Protein AF-D8V096-F1 (afdb_monomer)

Nearest PDB structures (foldseek):
  7lhh-assembly1_C  TM=6.486E-01  e=1.947E-17  Escherichia coli
  7lhg-assembly1_C  TM=6.698E-01  e=2.141E-16  Escherichia coli
  3rfz-assembly3_B  TM=6.570E-01  e=5.600E-13  Escherichia coli
  3rfz-assembly3_E-2  TM=6.519E-01  e=1.103E-12  Escherichia coli
  9bog-assembly1_D  TM=6.289E-01  e=5.900E-13  Escherichia coli

Sequence (208 aa):
NAKVVISQKGRVLHQTNVAAGPFNIQELSSAVNGRLDVRVEEQDGSVQTFSVDTATIPYLTRPGQVRYKLAAGRPSDYSHNVTGPMFSTGEFSWGVSNAWSLYGGSVLSEEYEAFSVGLGRDLFVLGAISADVSQSIANIQNKERTQGKSWRVSYSKHFDEINSDITFAGYRFSESGYLSMGEYLDIRAGNSSMYHNKNLYTVTSSKS

InterPro domains:
  IPR000015 Outer membrane usher protein [PF00577] (1-207)
  IPR000015 Outer membrane usher protein [PTHR30451] (1-207)

Solvent-accessible surface area (backbone atoms only — not comparable to full-atom values): 11457 Å² total; per-residue (Å²): 85,32,41,40,39,36,23,42,96,87,43,77,77,48,74,49,77,42,71,78,70,96,83,82,87,78,90,66,64,92,83,69,74,50,68,34,44,37,38,39,38,38,77,88,70,51,72,50,74,53,73,49,73,48,81,74,76,64,70,72,36,61,56,83,40,74,49,72,49,75,49,71,50,60,44,57,51,97,86,65,48,76,51,76,64,58,34,37,37,40,38,40,32,34,6,80,35,94,41,35,11,41,34,38,33,40,38,46,36,91,49,36,40,34,42,34,44,32,43,20,39,55,53,65,91,74,18,36,39,23,42,36,44,33,41,21,40,37,55,46,91,98,54,75,76,35,51,24,42,33,42,38,41,33,37,34,29,75,39,82,91,70,59,28,33,54,50,26,44,36,41,36,42,32,40,93,36,38,54,56,74,66,56,49,50,35,50,74,72,67,51,76,85,74,82,80,62,49,65,46,80,47,79,46,74,48,75,113

pLDDT: mean 85.07, std 10.63, range [53.5, 97.69]

Radius of gyration: 19.24 Å; Cα contacts (8 Å, |Δi|>4): 486; chains: 1; bounding box: 53×41×46 Å

Foldseek 3Di:
DKWKFKADLPHTQDIDDDDPDDDDDPPGDPPDAAKIWIWIQDPVRDIDIDIDHDADADPADAAPDKDKDKDWDFDAHPVRHGADFIKIKMKMWHRNDRFKIKIWMWIDTPFKIKIKIKMKGQPDQQFIKMKMKMKMWGDAPPDDTFIWMKIKIKTFHDDPVQQWGQGIWMKMAIDPRDDDPVRRRCVNVVNPPDPPDRIDIDGDIDHD

Mean predicted aligned error: 8.11 Å

Structure (mmCIF, N/CA/C/O backbone):
data_AF-D8V096-F1
#
_entry.id   AF-D8V096-F1
#
loop_
_atom_site.group_PDB
_atom_site.id
_atom_site.type_symbol
_atom_site.label_atom_id
_atom_site.label_alt_id
_atom_site.label_comp_id
_atom_site.label_asym_id
_atom_site.label_entity_id
_atom_site.label_seq_id
_atom_site.pdbx_PDB_ins_code
_atom_site.Cartn_x
_atom_site.Cartn_y
_atom_site.Cartn_z
_atom_site.occupancy
_atom_site.B_iso_or_equiv
_atom_site.auth_seq_id
_atom_site.auth_comp_id
_atom_site.auth_asym_id
_atom_site.auth_atom_id
_atom_site.pdbx_PDB_model_num
ATOM 1 N N . ASN A 1 1 ? -15.091 18.553 24.068 1.00 83.69 1 ASN A N 1
ATOM 2 C CA . ASN A 1 1 ? -15.163 18.499 22.590 1.00 83.69 1 ASN A CA 1
ATOM 3 C C . ASN A 1 1 ? -13.754 18.455 22.056 1.00 83.69 1 ASN A C 1
ATOM 5 O O . ASN A 1 1 ? -12.925 19.190 22.576 1.00 83.69 1 ASN A O 1
ATOM 9 N N . ALA A 1 2 ? -13.504 17.631 21.046 1.00 91.88 2 ALA A N 1
ATOM 10 C CA . ALA A 1 2 ? -12.181 17.469 20.458 1.00 91.88 2 ALA A CA 1
ATOM 11 C C . ALA A 1 2 ? -12.216 17.822 18.972 1.00 91.88 2 ALA A C 1
ATOM 13 O O . ALA A 1 2 ? -13.235 17.636 18.303 1.00 91.88 2 ALA A O 1
ATOM 14 N N . LYS A 1 3 ? -11.101 18.313 18.444 1.00 93.81 3 LYS A N 1
ATOM 15 C CA . LYS A 1 3 ? -10.897 18.508 17.013 1.00 93.81 3 LYS A CA 1
ATOM 16 C C . LYS A 1 3 ? -10.088 17.337 16.474 1.00 93.81 3 LYS A C 1
ATOM 18 O O . LYS A 1 3 ? -8.943 17.130 16.866 1.00 93.81 3 LYS A O 1
ATOM 23 N N . VAL A 1 4 ? -10.678 16.582 15.556 1.00 94.00 4 VAL A N 1
ATOM 24 C CA . VAL A 1 4 ? -10.035 15.433 14.916 1.00 94.00 4 VAL A CA 1
ATOM 25 C C . VAL A 1 4 ? -9.538 15.851 13.540 1.00 94.00 4 VAL A C 1
ATOM 27 O O . VAL A 1 4 ? -10.304 16.336 12.707 1.00 94.00 4 VAL A O 1
ATOM 30 N N . VAL A 1 5 ? -8.245 15.657 13.301 1.00 93.88 5 VAL A N 1
ATOM 31 C CA . VAL A 1 5 ? -7.573 15.906 12.025 1.00 93.88 5 VAL A CA 1
ATOM 32 C C . VAL A 1 5 ? -7.042 14.578 11.505 1.00 93.88 5 VAL A C 1
ATOM 34 O O . VAL A 1 5 ? -6.186 13.958 12.132 1.00 93.88 5 VAL A O 1
ATOM 37 N N . ILE A 1 6 ? -7.539 14.147 10.350 1.00 92.62 6 ILE A N 1
ATOM 38 C CA . ILE A 1 6 ? -7.055 12.965 9.638 1.00 92.62 6 ILE A CA 1
ATOM 39 C C . ILE A 1 6 ? -6.201 13.454 8.480 1.00 92.62 6 ILE A C 1
ATOM 41 O O . ILE A 1 6 ? -6.667 14.216 7.630 1.00 92.62 6 ILE A O 1
ATOM 45 N N . SER A 1 7 ? -4.952 13.012 8.429 1.00 91.25 7 SER A N 1
ATOM 46 C CA . SER A 1 7 ? -4.012 13.379 7.378 1.00 91.25 7 SER A CA 1
ATOM 47 C C . SER A 1 7 ? -3.282 12.166 6.814 1.00 91.25 7 SER A C 1
ATOM 49 O O . SER A 1 7 ? -3.258 11.096 7.413 1.00 91.25 7 SER A O 1
ATOM 51 N N . GLN A 1 8 ? -2.706 12.325 5.631 1.00 86.81 8 GLN A N 1
ATOM 52 C CA . GLN A 1 8 ? -1.855 11.327 5.004 1.00 86.81 8 GLN A CA 1
ATOM 53 C C . GLN A 1 8 ? -0.691 12.041 4.333 1.00 86.81 8 GLN A C 1
ATOM 55 O O . GLN A 1 8 ? -0.910 12.894 3.472 1.00 86.81 8 GLN A O 1
ATOM 60 N N . LYS A 1 9 ? 0.543 11.697 4.725 1.00 78.50 9 LYS A N 1
ATOM 61 C CA . LYS A 1 9 ? 1.770 12.329 4.203 1.00 78.50 9 LYS A CA 1
ATOM 62 C C . LYS A 1 9 ? 1.704 13.867 4.233 1.00 78.50 9 LYS A C 1
ATOM 64 O O . LYS A 1 9 ? 2.024 14.535 3.256 1.00 78.50 9 LYS A O 1
ATOM 69 N N . GLY A 1 10 ? 1.202 14.429 5.334 1.00 80.31 10 GLY A N 1
ATOM 70 C CA . GLY A 1 10 ? 1.050 15.877 5.522 1.00 80.31 10 GLY A CA 1
ATOM 71 C C . GLY A 1 10 ? -0.170 16.514 4.843 1.00 80.31 10 GLY A C 1
ATOM 72 O O . GLY A 1 10 ? -0.501 17.655 5.157 1.00 80.31 10 GLY A O 1
ATOM 73 N N . ARG A 1 11 ? -0.899 15.797 3.975 1.00 84.62 11 ARG A N 1
ATOM 74 C CA . ARG A 1 11 ? -2.164 16.281 3.405 1.00 84.62 11 ARG A CA 1
ATOM 75 C C . ARG A 1 11 ? -3.317 16.006 4.362 1.00 84.62 11 ARG A C 1
ATOM 77 O O . ARG A 1 11 ? -3.611 14.845 4.636 1.00 84.62 11 ARG A O 1
ATOM 84 N N . VAL A 1 12 ? -4.009 17.049 4.819 1.00 90.00 12 VAL A N 1
ATOM 85 C CA . VAL A 1 12 ? -5.253 16.902 5.593 1.00 90.00 12 VAL A CA 1
ATOM 86 C C . VAL A 1 12 ? -6.345 16.350 4.677 1.00 90.00 12 VAL A C 1
ATOM 88 O O . VAL A 1 12 ? -6.685 16.960 3.668 1.00 90.00 12 VAL A O 1
ATOM 91 N N . LEU A 1 13 ? -6.860 15.169 5.015 1.00 88.69 13 LEU A N 1
ATOM 92 C CA . LEU A 1 13 ? -7.927 14.488 4.282 1.00 88.69 13 LEU A CA 1
ATOM 93 C C . LEU A 1 13 ? -9.303 14.837 4.844 1.00 88.69 13 LEU A C 1
ATOM 95 O O . LEU A 1 13 ? -10.261 14.956 4.088 1.00 88.69 13 LEU A O 1
ATOM 99 N N . HIS A 1 14 ? -9.399 14.986 6.164 1.00 91.31 14 HIS A N 1
ATOM 100 C CA . HIS A 1 14 ? -10.641 15.328 6.840 1.00 91.31 14 HIS A CA 1
ATOM 101 C C . HIS A 1 14 ? -10.338 16.054 8.151 1.00 91.31 14 HIS A C 1
ATOM 103 O O . HIS A 1 14 ? -9.358 15.745 8.833 1.00 91.31 14 HIS A O 1
ATOM 109 N N . GLN A 1 15 ? -11.176 17.023 8.504 1.00 92.81 15 GLN A N 1
ATOM 110 C CA . GLN A 1 15 ? -11.079 17.752 9.761 1.00 92.81 15 GLN A CA 1
ATOM 111 C C . GLN A 1 15 ? -12.485 18.038 10.274 1.00 92.81 15 GLN A C 1
ATOM 113 O O . GLN A 1 15 ? -13.254 18.719 9.599 1.00 92.81 15 GLN A O 1
ATOM 118 N N . THR A 1 16 ? -12.798 17.562 11.476 1.00 93.75 16 THR A N 1
ATOM 119 C CA . THR A 1 16 ? -14.113 17.768 12.092 1.00 93.75 16 THR A CA 1
ATOM 120 C C . THR A 1 16 ? -14.012 17.903 13.610 1.00 93.75 16 THR A C 1
ATOM 122 O O . THR A 1 16 ? -13.027 17.480 14.219 1.00 93.75 16 THR A O 1
ATOM 125 N N . ASN A 1 17 ? -15.028 18.511 14.222 1.00 93.31 17 ASN A N 1
ATOM 126 C CA . ASN A 1 17 ? -15.165 18.581 15.674 1.00 93.31 17 ASN A CA 1
ATOM 127 C C . ASN A 1 17 ? -16.091 17.459 16.143 1.00 93.31 17 ASN A C 1
ATOM 129 O O . ASN A 1 17 ? -17.189 17.301 15.615 1.00 93.31 17 ASN A O 1
ATOM 133 N N . VAL A 1 18 ? -15.669 16.720 17.164 1.00 92.88 18 VAL A N 1
ATOM 134 C CA . VAL A 1 18 ? -16.441 15.625 17.758 1.00 92.88 18 VAL A CA 1
ATOM 135 C C . VAL A 1 18 ? -16.823 15.955 19.201 1.00 92.88 18 VAL A C 1
ATOM 137 O O . VAL A 1 18 ? -16.101 16.651 19.930 1.00 92.88 18 VAL A O 1
ATOM 140 N N . ALA A 1 19 ? -17.995 15.472 19.612 1.00 92.06 19 ALA A N 1
ATOM 141 C CA . ALA A 1 19 ? -18.419 15.521 21.006 1.00 92.06 19 ALA A CA 1
ATOM 142 C C . ALA A 1 19 ? -17.508 14.640 21.876 1.00 92.06 19 ALA A C 1
ATOM 144 O O . ALA A 1 19 ? -16.810 13.761 21.374 1.00 92.06 19 ALA A O 1
ATOM 145 N N . ALA A 1 20 ? -17.507 14.879 23.188 1.00 88.25 20 ALA A N 1
ATOM 146 C CA . ALA A 1 20 ? -16.761 14.032 24.112 1.00 88.25 20 ALA A CA 1
ATOM 147 C C . ALA A 1 20 ? -17.336 12.603 24.124 1.00 88.25 20 ALA A C 1
ATOM 149 O O . ALA A 1 20 ? -18.542 12.424 24.292 1.00 88.25 20 ALA A O 1
ATOM 150 N N . GLY A 1 21 ? -16.464 11.605 23.973 1.00 88.56 21 GLY A N 1
ATOM 151 C CA . GLY A 1 21 ? -16.825 10.187 23.958 1.00 88.56 21 GLY A CA 1
ATOM 152 C C . GLY A 1 21 ? -16.315 9.450 22.713 1.00 88.56 21 GLY A C 1
ATOM 153 O O . GLY A 1 21 ? -15.576 10.024 21.912 1.00 88.56 21 GLY A O 1
ATOM 154 N N . PRO A 1 22 ? -16.685 8.167 22.549 1.00 88.00 22 PRO A N 1
ATOM 155 C CA . PRO A 1 22 ? -16.368 7.404 21.347 1.00 88.00 22 PRO A CA 1
ATOM 156 C C . PRO A 1 22 ? -16.980 8.063 20.108 1.00 88.00 22 PRO A C 1
ATOM 158 O O . PRO A 1 22 ? -18.153 8.433 20.112 1.00 88.00 22 PRO A O 1
ATOM 161 N N . PHE A 1 23 ? -16.197 8.176 19.039 1.00 89.38 23 PHE A N 1
ATOM 162 C CA . PHE A 1 23 ? -16.636 8.759 17.774 1.00 89.38 23 PHE A CA 1
ATOM 163 C C . PHE A 1 23 ? -16.335 7.819 16.605 1.00 89.38 23 PHE A C 1
ATOM 165 O O . PHE A 1 23 ? -15.412 7.008 16.657 1.00 89.38 23 PHE A O 1
ATOM 172 N N . ASN A 1 24 ? -17.119 7.951 15.536 1.00 87.12 24 ASN A N 1
ATOM 173 C CA . ASN A 1 24 ? -16.924 7.239 14.278 1.00 87.12 24 ASN A CA 1
ATOM 174 C C . ASN A 1 24 ? -16.947 8.253 13.127 1.00 87.12 24 ASN A C 1
ATOM 176 O O . ASN A 1 24 ? -17.888 9.038 13.027 1.00 87.12 24 ASN A O 1
ATOM 180 N N . ILE A 1 25 ? -15.919 8.245 12.277 1.00 85.31 25 ILE A N 1
ATOM 181 C CA . ILE A 1 25 ? -15.805 9.137 11.116 1.00 85.31 25 ILE A CA 1
ATOM 182 C C . ILE A 1 25 ? -15.952 8.285 9.857 1.00 85.31 25 ILE A C 1
ATOM 184 O O . ILE A 1 25 ? -15.041 7.545 9.494 1.00 85.31 25 ILE A O 1
ATOM 188 N N . GLN A 1 26 ? -17.104 8.402 9.196 1.00 81.31 26 GLN A N 1
ATOM 189 C CA . GLN A 1 26 ? -17.451 7.615 8.003 1.00 81.31 26 GLN A CA 1
ATOM 190 C C . GLN A 1 26 ? -17.287 8.401 6.690 1.00 81.31 26 GLN A C 1
ATOM 192 O O . GLN A 1 26 ? -17.326 7.821 5.611 1.00 81.31 26 GLN A O 1
ATOM 197 N N . GLU A 1 27 ? -17.061 9.715 6.760 1.00 80.38 27 GLU A N 1
ATOM 198 C CA . GLU A 1 27 ? -17.039 10.627 5.604 1.00 80.38 27 GLU A CA 1
ATOM 199 C C . GLU A 1 27 ? -15.685 10.669 4.866 1.00 80.38 27 GLU A C 1
ATOM 201 O O . GLU A 1 27 ? -15.304 11.679 4.270 1.00 80.38 27 GLU A O 1
ATOM 206 N N . LEU A 1 28 ? -14.921 9.576 4.905 1.00 81.69 28 LEU A N 1
ATOM 207 C CA . LEU A 1 28 ? -13.684 9.460 4.136 1.00 81.69 28 LEU A CA 1
ATOM 208 C C . LEU A 1 28 ? -13.995 8.983 2.714 1.00 81.69 28 LEU A C 1
ATOM 210 O O . LEU A 1 28 ? -14.808 8.089 2.495 1.00 81.69 28 LEU A O 1
ATOM 214 N N . SER A 1 29 ? -13.31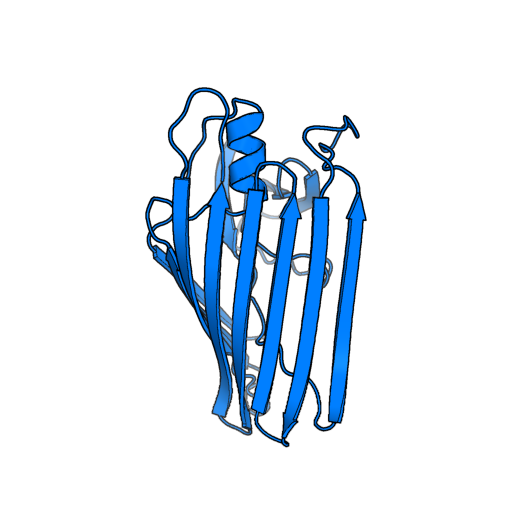8 9.569 1.725 1.00 77.12 29 SER A N 1
ATOM 215 C CA . SER A 1 29 ? -13.438 9.126 0.333 1.00 77.12 29 SER A CA 1
ATOM 216 C C . SER A 1 29 ? -13.007 7.662 0.184 1.00 77.12 29 SER A C 1
ATOM 218 O O . SER A 1 29 ? -11.964 7.263 0.700 1.00 77.12 29 SER A O 1
ATOM 220 N N . SER A 1 30 ? -13.742 6.885 -0.616 1.00 68.81 30 SER A N 1
ATOM 221 C CA . SER A 1 30 ? -13.405 5.491 -0.947 1.00 68.81 30 SER A CA 1
ATOM 222 C C . SER A 1 30 ? -12.080 5.330 -1.709 1.00 68.81 30 SER A C 1
ATOM 224 O O . SER A 1 30 ? -11.585 4.218 -1.869 1.00 68.81 30 SER A O 1
ATOM 226 N N . ALA A 1 31 ? -11.500 6.429 -2.200 1.00 71.19 31 ALA A N 1
ATOM 227 C CA . ALA A 1 31 ? -10.193 6.439 -2.849 1.00 71.19 31 ALA A CA 1
ATOM 228 C C . ALA A 1 31 ? -9.020 6.499 -1.852 1.00 71.19 31 ALA A C 1
ATOM 230 O O . ALA A 1 31 ? -7.864 6.347 -2.259 1.00 71.19 31 ALA A O 1
ATOM 231 N N . VAL A 1 32 ? -9.287 6.740 -0.563 1.00 74.75 32 VAL A N 1
ATOM 232 C CA . VAL A 1 32 ? -8.258 6.787 0.480 1.00 74.75 32 VAL A CA 1
ATOM 233 C C . VAL A 1 32 ? -7.719 5.379 0.726 1.00 74.75 32 VAL A C 1
ATOM 235 O O . VAL A 1 32 ? -8.468 4.463 1.041 1.00 74.75 32 VAL A O 1
ATOM 238 N N . ASN A 1 33 ? -6.405 5.217 0.580 1.00 75.81 33 ASN A N 1
ATOM 239 C CA . ASN A 1 33 ? -5.701 3.950 0.755 1.00 75.81 33 ASN A CA 1
ATOM 240 C C . ASN A 1 33 ? -4.368 4.182 1.476 1.00 75.81 33 ASN A C 1
ATOM 242 O O . ASN A 1 33 ? -3.743 5.226 1.296 1.00 75.81 33 ASN A O 1
ATOM 246 N N . GLY A 1 34 ? -3.892 3.190 2.224 1.00 78.88 34 GLY A N 1
ATOM 247 C CA . GLY A 1 34 ? -2.630 3.212 2.963 1.00 78.88 34 GLY A CA 1
ATOM 248 C C . GLY A 1 34 ? -2.785 3.610 4.433 1.00 78.88 34 GLY A C 1
ATOM 249 O O . GLY A 1 34 ? -3.858 3.507 5.018 1.00 78.88 34 GLY A O 1
ATOM 250 N N . ARG A 1 35 ? -1.684 4.050 5.045 1.00 85.12 35 ARG A N 1
ATOM 251 C CA . ARG A 1 35 ? -1.662 4.519 6.435 1.00 85.12 35 ARG A CA 1
ATOM 252 C C . ARG A 1 35 ? -2.187 5.952 6.525 1.00 85.12 35 ARG A C 1
ATOM 254 O O . ARG A 1 35 ? -1.852 6.788 5.680 1.00 85.12 35 ARG A O 1
ATOM 261 N N . LEU A 1 36 ? -2.993 6.209 7.545 1.00 89.56 36 LEU A N 1
ATOM 262 C CA . LEU A 1 36 ? -3.548 7.504 7.920 1.00 89.56 36 LEU A CA 1
ATOM 263 C C . LEU A 1 36 ? -2.983 7.927 9.268 1.00 89.56 36 LEU A C 1
ATOM 265 O O . LEU A 1 36 ? -2.860 7.102 10.169 1.00 89.56 36 LEU A O 1
ATOM 269 N N . ASP A 1 37 ? -2.690 9.211 9.409 1.00 90.75 37 ASP A N 1
ATOM 270 C CA . ASP A 1 37 ? -2.240 9.824 10.649 1.00 90.75 37 ASP A CA 1
ATOM 271 C C . ASP A 1 37 ? -3.387 10.635 11.240 1.00 90.75 37 ASP A C 1
ATOM 273 O O . ASP A 1 37 ? -3.863 11.606 10.641 1.00 90.75 37 ASP A O 1
ATOM 277 N N . VAL A 1 38 ? -3.849 10.203 12.409 1.00 92.94 38 VAL A N 1
ATOM 278 C CA . VAL A 1 38 ? -4.963 10.801 13.136 1.00 92.94 38 VAL A CA 1
ATOM 279 C C . VAL A 1 38 ? -4.411 11.601 14.300 1.00 92.94 38 VAL A C 1
ATOM 281 O O . VAL A 1 38 ? -3.625 11.104 15.107 1.00 92.94 38 VAL A O 1
ATOM 284 N N . ARG A 1 39 ? -4.845 12.854 14.390 1.00 93.94 39 ARG A N 1
ATOM 285 C CA . ARG A 1 39 ? -4.509 13.771 15.472 1.00 93.94 39 ARG A CA 1
ATOM 286 C C . ARG A 1 39 ? -5.790 14.272 16.120 1.00 93.94 39 ARG A C 1
ATOM 288 O O . ARG A 1 39 ? -6.618 14.877 15.446 1.00 93.94 39 ARG A O 1
ATOM 295 N N . VAL A 1 40 ? -5.938 14.021 17.413 1.00 94.38 40 VAL A N 1
ATOM 296 C CA . VAL A 1 40 ? -7.070 14.461 18.230 1.00 94.38 40 VAL A CA 1
ATOM 297 C C . VAL A 1 40 ? -6.571 15.562 19.154 1.00 94.38 40 VAL A C 1
ATOM 299 O O . VAL A 1 40 ? -5.742 15.307 20.022 1.00 94.38 40 VAL A O 1
ATOM 302 N N . GLU A 1 41 ? -7.020 16.791 18.918 1.00 94.19 41 GLU A N 1
ATOM 303 C CA . GLU A 1 41 ? -6.743 17.953 19.765 1.00 94.19 41 GLU A CA 1
ATOM 304 C C . GLU A 1 41 ? -7.918 18.153 20.726 1.00 94.19 41 GLU A C 1
ATOM 306 O O . GLU A 1 41 ? -9.028 18.482 20.302 1.00 94.19 41 GLU A O 1
ATOM 311 N N . GLU A 1 42 ? -7.685 17.948 22.014 1.00 92.94 42 GLU A N 1
ATOM 312 C CA . GLU A 1 42 ? -8.684 18.159 23.055 1.00 92.94 42 GLU A CA 1
ATOM 313 C C . GLU A 1 42 ? -8.760 19.636 23.466 1.00 92.94 42 GLU A C 1
ATOM 315 O O . GLU A 1 42 ? -7.852 20.438 23.238 1.00 92.94 42 GLU A O 1
ATOM 320 N N . GLN A 1 43 ? -9.866 20.014 24.107 1.00 88.19 43 GLN A N 1
ATOM 321 C CA . GLN A 1 43 ? -10.085 21.385 24.589 1.00 88.19 43 GLN A CA 1
ATOM 322 C C . GLN A 1 43 ? -9.106 21.831 25.682 1.00 88.19 43 GLN A C 1
ATOM 324 O O . GLN A 1 43 ? -8.914 23.031 25.864 1.00 88.19 43 GLN A O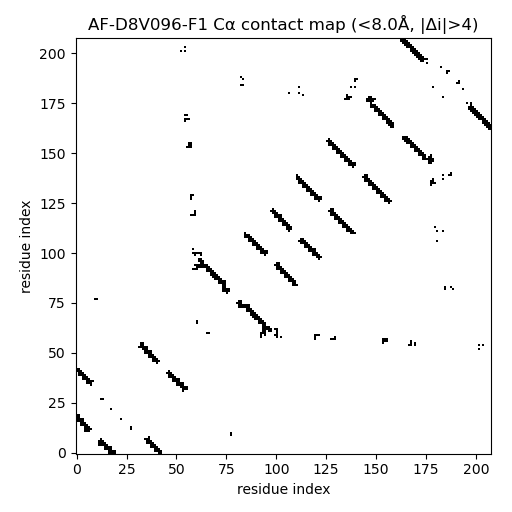 1
ATOM 329 N N . ASP A 1 44 ? -8.497 20.889 26.399 1.00 87.38 44 ASP A N 1
ATOM 330 C CA . ASP A 1 44 ? -7.462 21.151 27.403 1.00 87.38 44 ASP A CA 1
ATOM 331 C C . ASP A 1 44 ? -6.068 21.382 26.785 1.00 87.38 44 ASP A C 1
ATOM 333 O O . ASP A 1 44 ? -5.099 21.624 27.504 1.00 87.38 44 ASP A O 1
ATOM 337 N N . GLY A 1 45 ? -5.965 21.332 25.452 1.00 86.44 45 GLY A N 1
ATOM 338 C CA . GLY A 1 45 ? -4.718 21.473 24.709 1.00 86.44 45 GLY A CA 1
ATOM 339 C C . GLY A 1 45 ? -3.908 20.180 24.604 1.00 86.44 45 GLY A C 1
ATOM 340 O O . GLY A 1 45 ? -2.850 20.187 23.973 1.00 86.44 45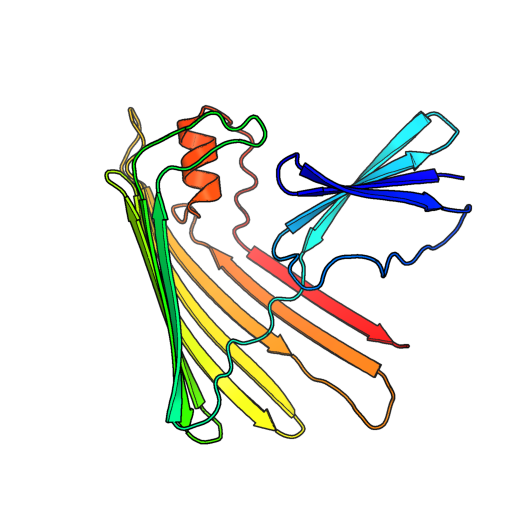 GLY A O 1
ATOM 341 N N . SER A 1 46 ? -4.378 19.070 25.182 1.00 91.25 46 SER A N 1
ATOM 342 C CA . SER A 1 46 ? -3.746 17.769 24.985 1.00 91.25 46 SER A CA 1
ATOM 343 C C . SER A 1 46 ? -3.943 17.290 23.545 1.00 91.25 46 SER A C 1
ATOM 345 O O . SER A 1 46 ? -4.975 17.518 22.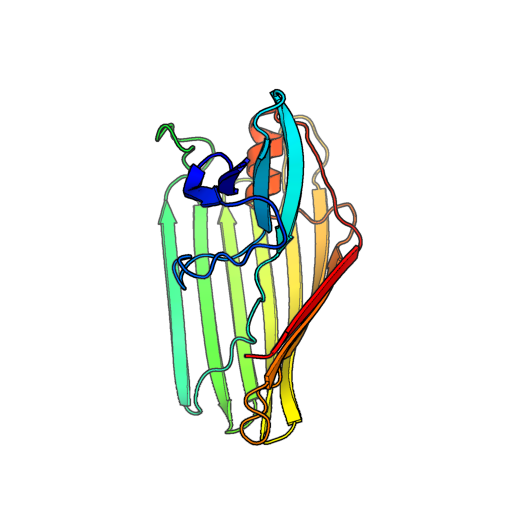910 1.00 91.25 46 SER A O 1
ATOM 347 N N . VAL A 1 47 ? -2.908 16.652 22.994 1.00 92.88 47 VAL A N 1
ATOM 348 C CA . VAL A 1 47 ? -2.916 16.158 21.616 1.00 92.88 47 VAL A CA 1
ATOM 349 C C . VAL A 1 47 ? -2.584 14.678 21.619 1.00 92.88 47 VAL A C 1
ATOM 351 O O . VAL A 1 47 ? -1.482 14.282 21.999 1.00 92.88 47 VAL A O 1
ATOM 354 N N . GLN A 1 48 ? -3.523 13.860 21.156 1.00 91.75 48 GLN A N 1
ATOM 355 C CA . GLN A 1 48 ? -3.302 12.437 20.935 1.00 91.75 48 GLN A CA 1
ATOM 356 C C . GLN A 1 48 ? -3.032 12.193 19.456 1.00 91.75 48 GLN A C 1
ATOM 358 O O . GLN A 1 48 ? -3.748 12.696 18.591 1.00 91.75 48 GLN A O 1
ATOM 363 N N . THR A 1 49 ? -1.990 11.422 19.157 1.00 92.12 49 THR A N 1
ATOM 364 C CA . THR A 1 49 ? -1.663 11.025 17.785 1.00 92.12 49 THR A CA 1
ATOM 365 C C . THR A 1 49 ? -1.582 9.515 17.693 1.00 92.12 49 THR A C 1
ATOM 367 O O . THR A 1 49 ? -0.978 8.859 18.538 1.00 92.12 49 THR A O 1
ATOM 370 N N . PHE A 1 50 ? -2.215 8.960 16.670 1.00 89.25 50 PHE A N 1
ATOM 371 C CA . PHE A 1 50 ? -2.148 7.542 16.349 1.00 89.25 50 PHE A CA 1
ATOM 372 C C . PHE A 1 50 ? -2.302 7.361 14.843 1.00 89.25 50 PHE A C 1
ATOM 374 O O . PHE A 1 50 ? -2.797 8.247 14.147 1.00 89.25 50 PHE A O 1
ATOM 381 N N . SER A 1 51 ? -1.876 6.212 14.329 1.00 87.44 51 SER A N 1
ATOM 382 C CA . SER A 1 51 ? -2.038 5.898 12.913 1.00 87.44 51 SER A CA 1
ATOM 383 C C . SER A 1 51 ? -2.997 4.735 12.709 1.00 87.44 51 SER A C 1
ATOM 385 O O . SER A 1 51 ? -3.045 3.812 13.520 1.00 87.44 51 SER A O 1
ATOM 387 N N . VAL A 1 52 ? -3.737 4.780 11.604 1.00 85.12 52 VAL A N 1
ATOM 388 C CA . VAL A 1 52 ? -4.716 3.765 11.205 1.00 85.12 52 VAL A CA 1
ATOM 389 C C . VAL A 1 52 ? -4.402 3.316 9.784 1.00 85.12 52 VAL A C 1
ATOM 391 O O . VAL A 1 52 ? -4.264 4.147 8.891 1.00 85.12 52 VAL A O 1
ATOM 394 N N . ASP A 1 53 ? -4.296 2.012 9.554 1.00 81.25 53 ASP A N 1
ATOM 395 C CA . ASP A 1 53 ? -4.137 1.455 8.210 1.00 81.25 53 ASP A CA 1
ATOM 396 C C . ASP A 1 53 ? -5.503 1.181 7.575 1.00 81.25 53 ASP A C 1
ATOM 398 O O . ASP A 1 53 ? -6.365 0.540 8.180 1.00 81.25 53 ASP A O 1
ATOM 402 N N . THR A 1 54 ? -5.707 1.633 6.336 1.00 74.50 54 THR A N 1
ATOM 403 C CA . THR A 1 54 ? -6.900 1.259 5.568 1.00 74.50 54 THR A CA 1
ATOM 404 C C . THR A 1 54 ? -6.835 -0.210 5.151 1.00 74.50 54 THR A C 1
ATOM 406 O O . THR A 1 54 ? -5.783 -0.690 4.713 1.00 74.50 54 THR A O 1
ATOM 409 N N . ALA A 1 55 ? -7.973 -0.903 5.170 1.00 67.00 55 ALA A N 1
ATOM 410 C CA . ALA A 1 55 ? -8.079 -2.257 4.637 1.00 67.00 55 ALA A CA 1
ATOM 411 C C . ALA A 1 55 ? -7.686 -2.303 3.148 1.00 67.00 55 ALA A C 1
ATOM 413 O O . ALA A 1 55 ? -8.192 -1.528 2.339 1.00 67.00 55 ALA A O 1
ATOM 414 N N . THR A 1 56 ? -6.790 -3.221 2.771 1.00 61.59 56 THR A N 1
ATOM 415 C CA . THR A 1 56 ? -6.451 -3.448 1.358 1.00 61.59 56 THR A CA 1
ATOM 416 C C . THR A 1 56 ? -7.279 -4.610 0.827 1.00 61.59 56 THR A C 1
ATOM 418 O O . THR A 1 56 ? -6.990 -5.765 1.122 1.00 61.59 56 THR A O 1
ATOM 421 N N . ILE A 1 57 ? -8.320 -4.320 0.052 1.00 65.94 57 ILE A N 1
ATOM 422 C CA . ILE A 1 57 ? -9.177 -5.367 -0.516 1.00 65.94 57 ILE A CA 1
ATOM 423 C C . ILE A 1 57 ? -8.377 -6.171 -1.561 1.00 65.94 57 ILE A C 1
ATOM 425 O O . ILE A 1 57 ? -7.665 -5.563 -2.369 1.00 65.94 57 ILE A O 1
ATOM 429 N N . PRO A 1 58 ? -8.479 -7.516 -1.573 1.00 62.34 58 PRO A N 1
ATOM 430 C CA . PRO A 1 58 ? -7.872 -8.355 -2.601 1.00 62.34 58 PRO A CA 1
ATOM 431 C C . PRO A 1 58 ? -8.176 -7.860 -4.021 1.00 62.34 58 PRO A C 1
ATOM 433 O O . PRO A 1 58 ? -9.327 -7.581 -4.365 1.00 62.34 58 PRO A O 1
ATOM 436 N N . TYR A 1 59 ? -7.148 -7.785 -4.871 1.00 66.62 59 TYR A N 1
ATOM 437 C CA . TYR A 1 59 ? -7.287 -7.428 -6.286 1.00 66.62 59 TYR A CA 1
ATOM 438 C C . TYR A 1 59 ? -7.917 -8.587 -7.074 1.00 66.62 59 TYR A C 1
ATOM 440 O O . TYR A 1 59 ? -7.230 -9.331 -7.775 1.00 66.62 59 TYR A O 1
ATOM 448 N N . LEU A 1 60 ? -9.235 -8.747 -6.942 1.00 75.31 60 LEU A N 1
ATOM 449 C CA . LEU A 1 60 ? -10.024 -9.686 -7.732 1.00 75.31 60 LEU A CA 1
ATOM 450 C C . LEU A 1 60 ? -10.541 -9.002 -9.000 1.00 75.31 60 LEU A C 1
ATOM 452 O O . LEU A 1 60 ? -11.143 -7.926 -8.962 1.00 75.31 60 LEU A O 1
ATOM 456 N N . THR A 1 61 ? -10.300 -9.643 -10.137 1.00 81.38 61 THR A N 1
ATOM 457 C CA . THR A 1 61 ? -10.769 -9.215 -11.453 1.00 81.38 61 THR A CA 1
ATOM 458 C C . THR A 1 61 ? -11.678 -10.296 -12.016 1.00 81.38 61 THR A C 1
ATOM 460 O O . THR A 1 61 ? -11.407 -11.488 -11.878 1.00 81.38 61 THR A O 1
ATOM 463 N N . ARG A 1 62 ? -12.785 -9.883 -12.642 1.00 85.31 62 ARG A N 1
ATOM 464 C CA . ARG A 1 62 ? -13.747 -10.834 -13.202 1.00 85.31 62 ARG A CA 1
ATOM 465 C C . ARG A 1 62 ? -13.093 -11.688 -14.299 1.00 85.31 62 ARG A C 1
ATOM 467 O O . ARG A 1 62 ? -12.212 -11.195 -15.006 1.00 85.31 62 ARG A O 1
ATOM 474 N N . PRO A 1 63 ? -13.543 -12.936 -14.484 1.00 87.06 63 PRO A N 1
ATOM 475 C CA . PRO A 1 63 ? -12.984 -13.856 -15.472 1.00 87.06 63 PRO A CA 1
ATOM 476 C C . PRO A 1 63 ? -12.970 -13.245 -16.871 1.00 87.06 63 PRO A C 1
ATOM 478 O O . PRO A 1 63 ? -13.962 -12.662 -17.308 1.00 87.06 63 PRO A O 1
ATOM 481 N N . GLY A 1 64 ? -11.837 -13.356 -17.562 1.00 86.75 64 GLY A N 1
ATOM 482 C CA . GLY A 1 64 ? -11.651 -12.804 -18.905 1.00 86.75 64 GLY A CA 1
ATOM 483 C C . GLY A 1 64 ? -11.460 -11.284 -18.957 1.00 86.75 64 GLY A C 1
ATOM 484 O O . GLY A 1 64 ? -11.183 -10.755 -20.030 1.00 86.75 64 GLY A O 1
ATOM 485 N N . GLN A 1 65 ? -11.560 -10.572 -17.830 1.00 91.19 65 GLN A N 1
ATOM 486 C CA . GLN A 1 65 ? -11.261 -9.143 -17.769 1.00 91.19 65 GLN A CA 1
ATOM 487 C C . GLN A 1 65 ? -9.799 -8.898 -17.402 1.00 91.19 65 GLN A C 1
ATOM 489 O O . GLN A 1 65 ? -9.194 -9.628 -16.612 1.00 91.19 65 GLN A O 1
ATOM 494 N N . VAL A 1 66 ? -9.256 -7.818 -17.959 1.00 90.94 66 VAL A N 1
ATOM 495 C CA . VAL A 1 66 ? -7.937 -7.290 -17.620 1.00 90.94 66 VAL A CA 1
ATOM 496 C C . VAL A 1 66 ? -8.106 -5.840 -17.193 1.00 90.94 66 VAL A C 1
ATOM 498 O O . VAL A 1 66 ? -8.691 -5.030 -17.910 1.00 90.94 66 VAL A O 1
ATOM 501 N N . ARG A 1 67 ? -7.594 -5.511 -16.011 1.00 92.00 67 ARG A N 1
ATOM 502 C CA . ARG A 1 67 ? -7.476 -4.143 -15.509 1.00 92.00 67 ARG A CA 1
ATOM 503 C C . ARG A 1 67 ? -6.010 -3.767 -15.569 1.00 92.00 67 ARG A C 1
ATOM 505 O O . ARG A 1 67 ? -5.173 -4.556 -15.148 1.00 92.00 67 ARG A O 1
ATOM 512 N N . TYR A 1 68 ? -5.699 -2.578 -16.057 1.00 92.31 68 TYR A N 1
ATOM 513 C CA . TYR A 1 68 ? -4.332 -2.076 -16.089 1.00 92.31 68 TYR A CA 1
ATOM 514 C C . TYR A 1 68 ? -4.310 -0.597 -15.727 1.00 92.31 68 TYR A C 1
ATOM 516 O O . TYR A 1 68 ? -5.275 0.127 -15.982 1.00 92.31 68 TYR A O 1
ATOM 524 N N . LYS A 1 69 ? -3.209 -0.149 -15.132 1.00 94.06 69 LYS A N 1
ATOM 525 C CA . LYS A 1 69 ? -2.902 1.269 -14.970 1.00 94.06 69 LYS A CA 1
ATOM 526 C C . LYS A 1 69 ? -1.447 1.494 -15.322 1.00 94.06 69 LYS A C 1
ATOM 528 O O . LYS A 1 69 ? -0.582 0.726 -14.914 1.00 94.06 69 LYS A O 1
ATOM 533 N N . LEU A 1 70 ? -1.202 2.555 -16.074 1.00 95.50 70 LEU A N 1
ATOM 534 C CA . LEU A 1 70 ? 0.129 3.011 -16.438 1.00 95.50 70 LEU A CA 1
ATOM 535 C C . LEU A 1 70 ? 0.230 4.479 -16.042 1.00 95.50 70 LEU A C 1
ATOM 537 O O . LEU A 1 70 ? -0.700 5.247 -16.290 1.00 95.50 70 LEU A O 1
ATOM 541 N N . ALA A 1 71 ? 1.342 4.864 -15.434 1.00 94.81 71 ALA A N 1
ATOM 542 C CA . ALA A 1 71 ? 1.635 6.255 -15.129 1.00 94.81 71 ALA A CA 1
ATOM 543 C C . ALA A 1 71 ? 3.115 6.541 -15.375 1.00 94.81 71 ALA A C 1
ATOM 545 O O . ALA A 1 71 ? 3.964 5.663 -15.241 1.00 94.81 71 ALA A O 1
ATOM 546 N N . ALA A 1 72 ? 3.433 7.780 -15.727 1.00 95.19 72 ALA A N 1
ATOM 547 C CA . ALA A 1 72 ? 4.802 8.258 -15.816 1.00 95.19 72 ALA A CA 1
ATOM 548 C C . ALA A 1 72 ? 4.840 9.728 -15.416 1.00 95.19 72 ALA A C 1
ATOM 550 O O . ALA A 1 72 ? 3.911 10.482 -15.708 1.00 95.19 72 ALA A O 1
ATOM 551 N N . GLY A 1 73 ? 5.902 10.138 -14.737 1.00 92.88 73 GLY A N 1
ATOM 552 C CA . GLY A 1 73 ? 6.017 11.502 -14.251 1.00 92.88 73 GLY A CA 1
ATOM 553 C C . GLY A 1 73 ? 7.192 11.675 -13.311 1.00 92.88 73 GLY A C 1
ATOM 554 O O . GLY A 1 73 ? 8.113 10.862 -13.280 1.00 92.88 73 GLY A O 1
ATOM 555 N N . ARG A 1 74 ? 7.164 12.757 -12.543 1.00 91.06 74 ARG A N 1
ATOM 556 C CA . ARG A 1 74 ? 8.134 13.006 -11.479 1.00 91.06 74 ARG A CA 1
ATOM 557 C C . ARG A 1 74 ? 7.402 13.095 -10.143 1.00 91.06 74 ARG A C 1
ATOM 559 O O . ARG A 1 74 ? 6.267 13.575 -10.132 1.00 91.06 74 ARG A O 1
ATOM 566 N N . PRO A 1 75 ? 8.002 12.626 -9.040 1.00 86.19 75 PRO A N 1
ATOM 567 C CA . PRO A 1 75 ? 7.397 12.766 -7.730 1.00 86.19 75 PRO A CA 1
ATOM 568 C C . PRO A 1 75 ? 7.315 14.246 -7.356 1.00 86.19 75 PRO A C 1
ATOM 570 O O . PRO A 1 75 ? 8.174 15.048 -7.732 1.00 86.19 75 PRO A O 1
ATOM 573 N N . SER A 1 76 ? 6.268 14.608 -6.626 1.00 83.94 76 SER A N 1
ATOM 574 C CA . SER A 1 76 ? 6.088 15.952 -6.094 1.00 83.94 76 SER A CA 1
ATOM 575 C C . SER A 1 76 ? 5.694 15.886 -4.627 1.00 83.94 76 SER A C 1
ATOM 577 O O . SER A 1 76 ? 4.981 14.969 -4.210 1.00 83.94 76 SER A O 1
ATOM 579 N N . ASP A 1 77 ? 6.131 16.872 -3.853 1.00 76.06 77 ASP A N 1
ATOM 580 C CA . ASP A 1 77 ? 5.609 17.082 -2.506 1.00 76.06 77 ASP A CA 1
ATOM 581 C C . ASP A 1 77 ? 4.214 17.744 -2.538 1.00 76.06 77 ASP A C 1
ATOM 583 O O . ASP A 1 77 ? 3.652 18.039 -3.598 1.00 76.06 77 ASP A O 1
ATOM 587 N N . TYR A 1 78 ? 3.635 17.977 -1.357 1.00 68.88 78 TYR A N 1
ATOM 588 C CA . TYR A 1 78 ? 2.336 18.646 -1.224 1.00 68.88 78 TYR A CA 1
ATOM 589 C C . TYR A 1 78 ? 2.348 20.105 -1.718 1.00 68.88 78 TYR A C 1
ATOM 591 O O . TYR A 1 78 ? 1.326 20.627 -2.163 1.00 68.88 78 TYR A O 1
ATOM 599 N N . SER A 1 79 ? 3.513 20.750 -1.690 1.00 75.69 79 SER A N 1
ATOM 600 C CA . SER A 1 79 ? 3.737 22.106 -2.193 1.00 75.69 79 SER A CA 1
ATOM 601 C C . SER A 1 79 ? 4.028 22.134 -3.701 1.00 75.69 79 SER A C 1
ATOM 603 O O . SER A 1 79 ? 4.393 23.181 -4.226 1.00 75.69 79 SER A O 1
ATOM 605 N N . HIS A 1 80 ? 3.828 21.011 -4.406 1.00 76.12 80 HIS A N 1
ATOM 606 C CA . HIS A 1 80 ? 4.098 20.825 -5.835 1.00 76.12 80 HIS A CA 1
ATOM 607 C C . HIS A 1 80 ? 5.568 21.018 -6.236 1.00 76.12 80 HIS A C 1
ATOM 609 O O . HIS A 1 80 ? 5.874 21.188 -7.419 1.00 76.12 80 HIS A O 1
ATOM 615 N N . ASN A 1 81 ? 6.499 20.936 -5.288 1.00 78.94 81 ASN A N 1
ATOM 616 C CA . ASN A 1 81 ? 7.912 20.909 -5.621 1.00 78.94 81 ASN A CA 1
ATOM 617 C C . ASN A 1 81 ? 8.248 19.535 -6.182 1.00 78.94 81 ASN A C 1
ATOM 619 O O . ASN A 1 81 ? 8.048 18.508 -5.528 1.00 78.94 81 ASN A O 1
ATOM 623 N N . VAL A 1 82 ? 8.763 19.521 -7.406 1.00 78.88 82 VAL A N 1
ATOM 624 C CA . VAL A 1 82 ? 9.205 18.296 -8.063 1.00 78.88 82 VAL A CA 1
ATOM 625 C C . VAL A 1 82 ? 10.478 17.810 -7.379 1.00 78.88 82 VAL A C 1
ATOM 627 O O . VAL A 1 82 ? 11.508 18.484 -7.421 1.00 78.88 82 VAL A O 1
ATOM 630 N N . THR A 1 83 ? 10.411 16.638 -6.757 1.00 71.31 83 THR A N 1
ATOM 631 C CA . THR A 1 83 ? 11.517 16.044 -6.008 1.00 71.31 83 THR A CA 1
ATOM 632 C C . THR A 1 83 ? 11.834 14.659 -6.559 1.00 71.31 83 THR A C 1
ATOM 634 O O . THR A 1 83 ? 11.000 13.759 -6.593 1.00 71.31 83 THR A O 1
ATOM 637 N N . GLY A 1 84 ? 13.077 14.476 -7.003 1.00 78.69 84 GLY A N 1
ATOM 638 C CA . GLY A 1 84 ? 13.574 13.181 -7.457 1.00 78.69 84 GLY A CA 1
ATOM 639 C C . GLY A 1 84 ? 13.452 12.905 -8.967 1.00 78.69 84 GLY A C 1
ATOM 640 O O . GLY A 1 84 ? 13.048 13.767 -9.753 1.00 78.69 84 GLY A O 1
ATOM 641 N N . PRO A 1 85 ? 13.897 11.708 -9.380 1.00 85.56 85 PRO A N 1
ATOM 642 C CA . PRO A 1 85 ? 14.037 11.302 -10.773 1.00 85.56 85 PRO A CA 1
ATOM 643 C C . PRO A 1 85 ? 12.679 11.014 -11.414 1.00 85.56 85 PRO A C 1
ATOM 645 O O . PRO A 1 85 ? 11.670 10.818 -10.738 1.00 85.56 85 PRO A O 1
ATOM 648 N N . MET A 1 86 ? 12.653 10.984 -12.746 1.00 92.44 86 MET A N 1
ATOM 649 C CA . MET A 1 86 ? 11.472 10.529 -13.475 1.00 92.44 86 MET A CA 1
ATOM 650 C C . MET A 1 86 ? 11.211 9.055 -13.165 1.00 92.44 86 MET A C 1
ATOM 652 O O . MET A 1 86 ? 12.137 8.246 -13.178 1.00 92.44 86 MET A O 1
ATOM 656 N N . PHE A 1 87 ? 9.948 8.720 -12.919 1.00 94.62 87 PHE A N 1
ATOM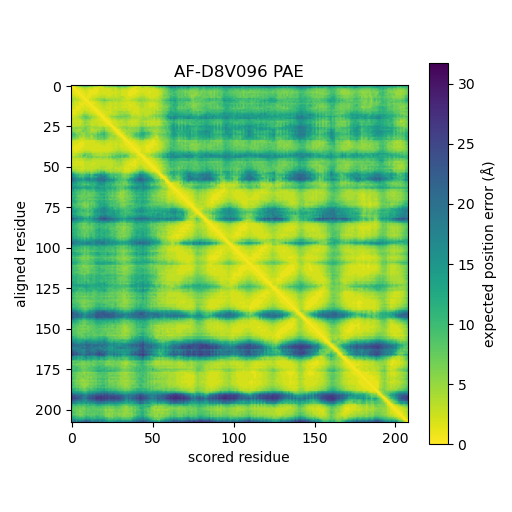 657 C CA . PHE A 1 87 ? 9.506 7.353 -12.700 1.00 94.62 87 PHE A CA 1
ATOM 658 C C . PHE A 1 87 ? 8.403 6.973 -13.686 1.00 94.62 87 PHE A C 1
ATOM 660 O O . PHE A 1 87 ? 7.674 7.819 -14.212 1.00 94.62 87 PHE A O 1
ATOM 667 N N . SER A 1 88 ? 8.264 5.673 -13.895 1.00 96.81 88 SER A N 1
ATOM 668 C CA . SER A 1 88 ? 7.129 5.054 -14.565 1.00 96.81 88 SER A CA 1
ATOM 669 C C . SER A 1 88 ? 6.588 3.928 -13.697 1.00 96.81 88 SER A C 1
ATOM 671 O O . SER A 1 88 ? 7.345 3.240 -13.013 1.00 96.81 88 SER A O 1
ATOM 673 N N . THR A 1 89 ? 5.272 3.757 -13.686 1.00 96.56 89 THR A N 1
ATOM 674 C CA . THR A 1 89 ? 4.613 2.639 -13.020 1.00 96.56 89 THR A CA 1
ATOM 675 C C . THR A 1 89 ? 3.704 1.921 -13.986 1.00 96.56 89 THR A C 1
ATOM 677 O O . THR A 1 89 ? 3.068 2.527 -14.853 1.00 96.56 89 THR A O 1
ATOM 680 N N . GLY A 1 90 ? 3.629 0.612 -13.805 1.00 96.38 90 GLY A N 1
ATOM 681 C CA . GLY A 1 90 ? 2.630 -0.212 -14.447 1.00 96.38 90 GLY A CA 1
ATOM 682 C C . GLY A 1 90 ? 2.057 -1.186 -13.444 1.00 96.38 90 GLY A C 1
ATOM 683 O O . GLY A 1 90 ? 2.792 -1.796 -12.683 1.00 96.38 90 GLY A O 1
ATOM 684 N N . GLU A 1 91 ? 0.747 -1.348 -13.440 1.00 94.88 91 GLU A N 1
ATOM 685 C CA . GLU A 1 91 ? 0.078 -2.418 -12.711 1.00 94.88 91 GLU A CA 1
ATOM 686 C C . GLU A 1 91 ? -0.963 -3.062 -13.612 1.00 94.88 91 GLU A C 1
ATOM 688 O O . GLU A 1 91 ? -1.601 -2.395 -14.430 1.00 94.88 91 GLU A O 1
ATOM 693 N N . PHE A 1 92 ? -1.136 -4.367 -13.464 1.00 93.50 92 PHE A N 1
ATOM 694 C CA . PHE A 1 92 ? -2.167 -5.116 -14.155 1.00 93.50 92 PHE A CA 1
ATOM 695 C C . PHE A 1 92 ? -2.788 -6.163 -13.232 1.00 93.50 92 PHE A C 1
ATOM 697 O O . PHE A 1 92 ? -2.164 -6.667 -12.300 1.00 93.50 92 PHE A O 1
ATOM 704 N N . SER A 1 93 ? -4.038 -6.506 -13.513 1.00 93.94 93 SER A N 1
ATOM 705 C CA . SER A 1 93 ? -4.764 -7.599 -12.886 1.00 93.94 93 SER A CA 1
ATOM 706 C C . SER A 1 93 ? -5.589 -8.316 -13.944 1.00 93.94 93 SER A C 1
ATOM 708 O O . SER A 1 93 ? -6.278 -7.680 -14.740 1.00 93.94 93 SER A O 1
ATOM 710 N N . TRP A 1 94 ? -5.510 -9.639 -13.956 1.00 92.38 94 TRP A N 1
ATOM 711 C CA . TRP A 1 94 ? -6.170 -10.511 -14.911 1.00 92.38 94 TRP A CA 1
ATOM 712 C C . TRP A 1 94 ? -6.999 -11.561 -14.174 1.00 92.38 94 TRP A C 1
ATOM 714 O O . TRP A 1 94 ? -6.476 -12.318 -13.354 1.00 92.38 94 TRP A O 1
ATOM 724 N N . GLY A 1 95 ? -8.297 -11.617 -14.476 1.00 92.19 95 GLY A N 1
ATOM 725 C CA . GLY A 1 95 ? -9.178 -12.687 -14.016 1.00 92.19 95 GLY A CA 1
ATOM 726 C C . GLY A 1 95 ? -8.963 -13.948 -14.848 1.00 92.19 95 GLY A C 1
ATOM 727 O O . GLY A 1 95 ? -9.564 -14.101 -15.912 1.00 92.19 95 GLY A O 1
ATOM 728 N N . VAL A 1 96 ? -8.101 -14.844 -14.366 1.00 89.12 96 VAL A N 1
ATOM 729 C CA . VAL A 1 96 ? -7.740 -16.097 -15.051 1.00 89.12 96 VAL A CA 1
ATOM 730 C C . VAL A 1 96 ? -8.928 -17.064 -15.086 1.00 89.12 96 VAL A C 1
ATOM 732 O O . VAL A 1 96 ? -9.134 -17.767 -16.070 1.00 89.12 96 VAL A O 1
ATOM 735 N N . SER A 1 97 ? -9.726 -17.110 -14.016 1.00 86.00 97 SER A N 1
ATOM 736 C CA . SER A 1 97 ? -10.924 -17.956 -13.920 1.00 86.00 97 SER A CA 1
ATOM 737 C C . SER A 1 97 ? -11.934 -17.381 -12.925 1.00 86.00 97 SER A C 1
ATOM 739 O O . SER A 1 97 ? -11.636 -16.400 -12.248 1.00 86.00 97 SER A O 1
ATOM 741 N N . ASN A 1 98 ? -13.099 -18.029 -12.781 1.00 77.56 98 ASN A N 1
ATOM 742 C CA . ASN A 1 98 ? -14.167 -17.656 -11.833 1.00 77.56 98 ASN A CA 1
ATOM 743 C C . ASN A 1 98 ? -13.694 -17.462 -10.390 1.00 77.56 98 ASN A C 1
ATOM 745 O O . ASN A 1 98 ? -14.317 -16.702 -9.663 1.00 77.56 98 ASN A O 1
ATOM 749 N N . ALA A 1 99 ? -12.610 -18.128 -9.990 1.00 86.00 99 ALA A N 1
ATOM 750 C CA . ALA A 1 99 ? -12.090 -18.041 -8.634 1.00 86.00 99 ALA A CA 1
ATOM 751 C C . ALA A 1 99 ? -10.690 -17.433 -8.552 1.00 86.00 99 ALA A C 1
ATOM 753 O O . ALA A 1 99 ? -10.262 -17.134 -7.451 1.00 86.00 99 ALA A O 1
ATOM 754 N N . TRP A 1 100 ? -9.954 -17.268 -9.656 1.00 90.44 100 TRP A N 1
ATOM 755 C CA . TRP A 1 100 ? -8.537 -16.890 -9.605 1.00 90.44 100 TRP A CA 1
ATOM 756 C C . TRP A 1 100 ? -8.258 -15.609 -10.373 1.00 90.44 100 TRP A C 1
ATOM 758 O O . TRP A 1 100 ? -8.604 -15.482 -11.547 1.00 90.44 100 TRP A O 1
ATOM 768 N N . SER A 1 101 ? -7.554 -14.696 -9.714 1.00 92.44 101 SER A N 1
ATOM 769 C CA . SER A 1 101 ? -7.010 -13.477 -10.300 1.00 92.44 101 SER A CA 1
ATOM 770 C C . SER A 1 101 ? -5.500 -13.453 -10.125 1.00 92.44 101 SER A C 1
ATOM 772 O O . SER A 1 101 ? -4.996 -13.728 -9.041 1.00 92.44 101 SER A O 1
ATOM 774 N N . LEU A 1 102 ? -4.775 -13.110 -11.181 1.00 93.06 102 LEU A N 1
ATOM 775 C CA . LEU A 1 102 ? -3.346 -12.826 -11.125 1.00 93.06 102 LEU A CA 1
ATOM 776 C C . LEU A 1 102 ? -3.168 -11.315 -11.202 1.00 93.06 102 LEU A C 1
ATOM 778 O O . LEU A 1 102 ? -3.841 -10.659 -11.994 1.00 93.06 102 LEU A O 1
ATOM 782 N N . TYR A 1 103 ? -2.275 -10.747 -10.408 1.00 93.69 103 TYR A N 1
ATOM 783 C CA . TYR A 1 103 ? -1.924 -9.339 -10.518 1.00 93.69 103 TYR A CA 1
ATOM 784 C C . TYR A 1 103 ? -0.424 -9.144 -10.388 1.00 93.69 103 TYR A C 1
ATOM 786 O O . TYR A 1 103 ? 0.293 -9.955 -9.805 1.00 93.69 103 TYR A O 1
ATOM 794 N N . GLY A 1 104 ? 0.056 -8.049 -10.948 1.00 94.94 104 GLY A N 1
ATOM 795 C CA . GLY A 1 104 ? 1.450 -7.678 -10.867 1.00 94.94 104 GLY A CA 1
ATOM 796 C C . GLY A 1 104 ? 1.635 -6.210 -11.171 1.00 94.94 104 GLY A C 1
ATOM 797 O O . GLY A 1 104 ? 0.738 -5.540 -11.682 1.00 94.94 104 GLY A O 1
ATOM 798 N N . GLY A 1 105 ? 2.811 -5.706 -10.844 1.00 95.81 105 GLY A N 1
ATOM 799 C CA . GLY A 1 105 ? 3.153 -4.334 -11.139 1.00 95.81 105 GLY A CA 1
ATOM 800 C C . GLY A 1 105 ? 4.635 -4.067 -11.017 1.00 95.81 105 GLY A C 1
ATOM 801 O O . GLY A 1 105 ? 5.401 -4.884 -10.507 1.00 95.81 105 GLY A O 1
ATOM 802 N N . SER A 1 106 ? 5.029 -2.910 -11.513 1.00 96.75 106 SER A N 1
ATOM 803 C CA . SER A 1 106 ? 6.382 -2.410 -11.434 1.00 96.75 106 SER A CA 1
ATOM 804 C C . SER A 1 106 ? 6.397 -0.906 -11.216 1.00 96.75 106 SER A C 1
ATOM 806 O O . SER A 1 106 ? 5.492 -0.172 -11.624 1.00 96.75 106 SER A O 1
ATOM 808 N N . VAL A 1 107 ? 7.460 -0.455 -10.563 1.00 97.00 107 VAL A N 1
ATOM 809 C CA . VAL A 1 107 ? 7.839 0.949 -10.437 1.00 97.00 107 VAL A CA 1
ATOM 810 C C . VAL A 1 107 ? 9.283 1.036 -10.895 1.00 97.00 107 VAL A C 1
ATOM 812 O O . VAL A 1 107 ? 10.143 0.378 -10.319 1.00 97.00 107 VAL A O 1
ATOM 815 N N . LEU A 1 108 ? 9.541 1.812 -11.941 1.00 96.12 108 LEU A N 1
ATOM 816 C CA . LEU A 1 108 ? 10.859 1.953 -12.551 1.00 96.12 108 LEU A CA 1
ATOM 817 C C . LEU A 1 108 ? 11.276 3.415 -12.534 1.00 96.12 108 LEU A C 1
ATOM 819 O O . LEU A 1 108 ? 10.537 4.288 -12.988 1.00 96.12 108 LEU A O 1
ATOM 823 N N . SER A 1 109 ? 12.472 3.664 -12.029 1.00 94.00 109 SER A N 1
ATOM 824 C CA . SER A 1 109 ? 13.102 4.967 -11.909 1.00 94.00 109 SER A CA 1
ATOM 825 C C . SER A 1 109 ? 14.618 4.789 -12.010 1.00 94.00 109 SER A C 1
ATOM 827 O O . SER A 1 109 ? 15.127 3.706 -11.752 1.00 94.00 109 SER A O 1
ATOM 829 N N . GLU A 1 110 ? 15.356 5.852 -12.331 1.00 90.75 110 GLU A N 1
ATOM 830 C CA . GLU A 1 110 ? 16.817 5.793 -12.553 1.00 90.75 110 GLU A CA 1
ATOM 831 C C . GLU A 1 110 ? 17.612 5.152 -11.396 1.00 90.75 110 GLU A C 1
ATOM 833 O O . GLU A 1 110 ? 18.588 4.441 -11.613 1.00 90.75 110 GLU A O 1
ATOM 838 N N . GLU A 1 111 ? 17.169 5.372 -10.158 1.00 91.31 111 GLU A N 1
ATOM 839 C CA . GLU A 1 111 ? 17.829 4.900 -8.937 1.00 91.31 111 GLU A CA 1
ATOM 840 C C . GLU A 1 111 ? 16.920 3.994 -8.076 1.00 91.31 111 GLU A C 1
ATOM 842 O O . GLU A 1 111 ? 17.278 3.646 -6.950 1.00 91.31 111 GLU A O 1
ATOM 847 N N . TYR A 1 112 ? 15.734 3.622 -8.569 1.00 94.00 112 TYR A N 1
ATOM 848 C CA . TYR A 1 112 ? 14.778 2.801 -7.821 1.00 94.00 112 TYR A CA 1
ATOM 849 C C . TYR A 1 112 ? 13.971 1.895 -8.744 1.00 94.00 112 TYR A C 1
ATOM 851 O O . TYR A 1 112 ? 13.319 2.356 -9.679 1.00 94.00 112 TYR A O 1
ATOM 859 N N . GLU A 1 113 ? 13.951 0.610 -8.418 1.00 96.25 113 GLU A N 1
ATOM 860 C CA . GLU A 1 113 ? 13.186 -0.403 -9.130 1.00 96.25 113 GLU A CA 1
ATOM 861 C C . GLU A 1 113 ? 12.403 -1.247 -8.130 1.00 96.25 113 GLU A C 1
ATOM 863 O O . GLU A 1 113 ? 12.951 -1.733 -7.139 1.00 96.25 113 GLU A O 1
ATOM 868 N N . ALA A 1 114 ? 11.121 -1.463 -8.400 1.00 97.19 114 ALA A N 1
ATOM 869 C CA . ALA A 1 114 ? 10.308 -2.406 -7.656 1.00 97.19 114 ALA A CA 1
ATOM 870 C C . ALA A 1 114 ? 9.455 -3.247 -8.595 1.00 97.19 114 ALA A C 1
ATOM 872 O O . ALA A 1 114 ? 8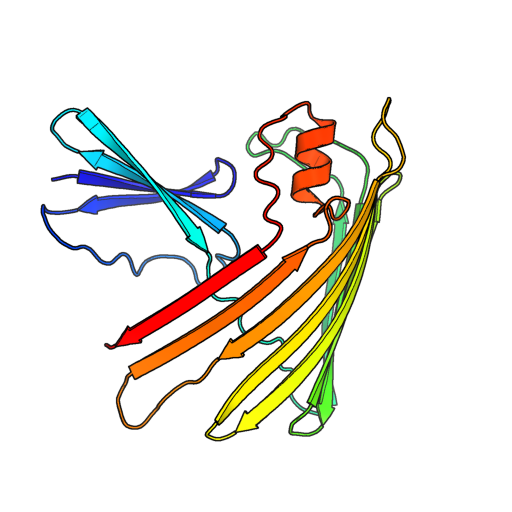.909 -2.740 -9.573 1.00 97.19 114 ALA A O 1
ATOM 873 N N . PHE A 1 115 ? 9.321 -4.525 -8.260 1.00 97.69 115 PHE A N 1
ATOM 874 C CA . PHE A 1 115 ? 8.507 -5.487 -8.990 1.00 97.69 115 PHE A CA 1
ATOM 875 C C . PHE A 1 115 ? 7.651 -6.276 -8.016 1.00 97.69 115 PHE A C 1
ATOM 877 O O . PHE A 1 115 ? 8.147 -6.769 -7.003 1.00 97.69 115 PHE A O 1
ATOM 884 N N . SER A 1 116 ? 6.380 -6.431 -8.354 1.00 96.69 116 SER A N 1
ATOM 885 C CA . SER A 1 116 ? 5.393 -7.107 -7.526 1.00 96.69 116 SER A CA 1
ATOM 886 C C . SER A 1 116 ? 4.621 -8.123 -8.347 1.00 96.69 116 SER A C 1
ATOM 888 O O . SER A 1 116 ? 4.234 -7.856 -9.485 1.00 96.69 116 SER A O 1
ATOM 890 N N . VAL A 1 117 ? 4.353 -9.277 -7.748 1.00 96.50 117 VAL A N 1
ATOM 891 C CA . VAL A 1 117 ? 3.484 -10.306 -8.316 1.00 96.50 117 VAL A CA 1
ATOM 892 C C . VAL A 1 117 ? 2.643 -10.921 -7.212 1.00 96.50 117 VAL A C 1
ATOM 894 O O . VAL A 1 117 ? 3.118 -11.144 -6.097 1.00 96.50 117 VAL A O 1
ATOM 897 N N . GLY A 1 118 ? 1.383 -11.190 -7.520 1.00 94.81 118 GLY A N 1
ATOM 898 C CA . GLY A 1 118 ? 0.445 -11.745 -6.571 1.00 94.81 118 GLY A CA 1
ATOM 899 C C . GLY A 1 118 ? -0.698 -12.488 -7.225 1.00 94.81 118 GLY A C 1
ATOM 900 O O . GLY A 1 118 ? -0.965 -12.375 -8.422 1.00 94.81 118 GLY A O 1
ATOM 901 N N . LEU A 1 119 ? -1.376 -13.265 -6.397 1.00 94.00 119 LEU A N 1
ATOM 902 C CA . LEU A 1 119 ? -2.538 -14.051 -6.763 1.00 94.00 119 LEU A CA 1
ATOM 903 C C . LEU A 1 119 ? -3.649 -13.830 -5.742 1.00 94.00 119 LEU A C 1
ATOM 905 O O . LEU A 1 119 ? -3.418 -13.790 -4.535 1.00 94.00 119 LEU A O 1
ATOM 909 N N . GLY A 1 120 ? -4.864 -13.684 -6.249 1.00 92.25 120 GLY A N 1
ATOM 910 C CA . GLY A 1 120 ? -6.093 -13.612 -5.480 1.00 92.25 120 GLY A CA 1
ATOM 911 C C . GLY A 1 120 ? -6.968 -14.815 -5.785 1.00 92.25 120 GLY A C 1
ATOM 912 O O . GLY A 1 120 ? -7.069 -15.239 -6.941 1.00 92.25 120 GLY A O 1
ATOM 913 N N . ARG A 1 121 ? -7.610 -15.350 -4.750 1.00 91.19 121 ARG A N 1
ATOM 914 C CA . ARG A 1 121 ? -8.625 -16.382 -4.860 1.00 91.19 121 ARG A CA 1
ATOM 915 C C . ARG A 1 121 ? -9.924 -15.938 -4.203 1.00 91.19 121 ARG A C 1
ATOM 917 O O . ARG A 1 121 ? -9.939 -15.588 -3.024 1.00 91.19 121 ARG A O 1
ATOM 924 N N . ASP A 1 122 ? -11.004 -16.016 -4.964 1.00 88.00 122 ASP A N 1
ATOM 925 C CA . ASP A 1 122 ? -12.361 -15.937 -4.444 1.00 88.00 122 ASP A CA 1
ATOM 926 C C . ASP A 1 122 ? -12.750 -17.301 -3.842 1.00 88.00 122 ASP A C 1
ATOM 928 O O . ASP A 1 122 ? -12.626 -18.351 -4.485 1.00 88.00 122 ASP A O 1
ATOM 932 N N . LEU A 1 123 ? -13.146 -17.291 -2.571 1.00 86.69 123 LEU A N 1
ATOM 933 C CA . LEU A 1 123 ? -13.616 -18.448 -1.808 1.00 86.69 123 LEU A CA 1
ATOM 934 C C . LEU A 1 123 ? -15.150 -18.434 -1.663 1.00 86.69 123 LEU A C 1
ATOM 936 O O . LEU A 1 123 ? -15.699 -19.201 -0.865 1.00 86.69 123 LEU A O 1
ATOM 940 N N . PHE A 1 124 ? -15.845 -17.594 -2.437 1.00 84.25 124 PHE A N 1
ATOM 941 C CA . PHE A 1 124 ? -17.296 -17.438 -2.452 1.00 84.25 124 PHE A CA 1
ATOM 942 C C . PHE A 1 124 ? -17.830 -17.044 -1.064 1.00 84.25 124 PHE A C 1
ATOM 944 O O . PHE A 1 124 ? -17.468 -16.004 -0.521 1.00 84.25 124 PHE A O 1
ATOM 951 N N . VAL A 1 125 ? -18.649 -17.895 -0.438 1.00 82.62 125 VAL A N 1
ATOM 952 C CA . VAL A 1 125 ? -19.256 -17.666 0.891 1.00 82.62 125 VAL A CA 1
ATOM 953 C C . VAL A 1 125 ? -18.202 -17.521 2.002 1.00 82.62 125 VAL A C 1
ATOM 955 O O . VAL A 1 125 ? -18.472 -16.983 3.077 1.00 82.62 125 VAL A O 1
ATOM 958 N N . LEU A 1 126 ? -16.978 -17.999 1.768 1.00 82.69 126 LEU A N 1
ATOM 959 C CA . LEU A 1 126 ? -15.868 -17.853 2.708 1.00 82.69 126 LEU A CA 1
ATOM 960 C C . LEU A 1 126 ? -15.087 -16.543 2.517 1.00 82.69 126 LEU A C 1
ATOM 962 O O . LEU A 1 126 ? -14.155 -16.307 3.274 1.00 82.69 126 LEU A O 1
ATOM 966 N N . GLY A 1 127 ? -15.459 -15.682 1.567 1.00 84.88 127 GLY A N 1
ATOM 967 C CA . GLY A 1 127 ? -14.777 -14.417 1.293 1.00 84.88 127 GLY A CA 1
ATOM 968 C C . GLY A 1 127 ? -13.660 -14.549 0.256 1.00 84.88 127 GLY A C 1
ATOM 969 O O . GLY A 1 127 ? -13.695 -15.416 -0.607 1.00 84.88 127 GLY A O 1
ATOM 970 N N . ALA A 1 128 ? -12.653 -13.687 0.337 1.00 87.38 128 ALA A N 1
ATOM 971 C CA . ALA A 1 128 ? -11.553 -13.592 -0.614 1.00 87.38 128 ALA A CA 1
ATOM 972 C C . ALA A 1 128 ? -10.201 -13.614 0.100 1.00 87.38 128 ALA A C 1
ATOM 974 O O . ALA A 1 128 ? -10.035 -12.998 1.153 1.00 87.38 128 ALA A O 1
ATOM 975 N N . ILE A 1 129 ? -9.214 -14.275 -0.504 1.00 90.25 129 ILE A N 1
ATOM 976 C CA . ILE A 1 129 ? -7.826 -14.287 -0.036 1.00 90.25 129 ILE A CA 1
ATOM 977 C C . ILE A 1 129 ? -6.883 -13.847 -1.153 1.00 90.25 129 ILE A C 1
ATOM 979 O O . ILE A 1 129 ? -7.080 -14.195 -2.312 1.00 90.25 129 ILE A O 1
ATOM 983 N N . SER A 1 130 ? -5.830 -13.109 -0.825 1.00 91.44 130 SER A N 1
ATOM 984 C CA . SER A 1 130 ? -4.744 -12.805 -1.751 1.00 91.44 130 SER A CA 1
ATOM 985 C C . SER A 1 130 ? -3.389 -12.866 -1.074 1.00 91.44 130 SER A C 1
ATOM 987 O O . SER A 1 130 ? -3.261 -12.584 0.119 1.00 91.44 130 SER A O 1
ATOM 989 N N . ALA A 1 131 ? -2.376 -13.194 -1.864 1.00 93.62 131 ALA A N 1
ATOM 990 C CA . ALA A 1 131 ? -0.989 -13.133 -1.452 1.00 93.62 131 ALA A CA 1
ATOM 991 C C . ALA A 1 131 ? -0.137 -12.506 -2.554 1.00 93.62 131 ALA A C 1
ATOM 993 O O . ALA A 1 131 ? -0.324 -12.806 -3.735 1.00 93.62 131 ALA A O 1
ATOM 994 N N . ASP A 1 132 ? 0.813 -11.664 -2.162 1.00 94.62 132 ASP A N 1
ATOM 995 C CA . ASP A 1 132 ? 1.790 -11.076 -3.070 1.00 94.62 132 ASP A CA 1
ATOM 996 C C . ASP A 1 132 ? 3.181 -10.985 -2.463 1.00 94.62 132 ASP A C 1
ATOM 998 O O . ASP A 1 132 ? 3.372 -10.963 -1.245 1.00 94.62 132 ASP A O 1
ATOM 1002 N N . VAL A 1 133 ? 4.152 -10.936 -3.368 1.00 96.38 133 VAL A N 1
ATOM 1003 C CA . VAL A 1 133 ? 5.546 -10.650 -3.080 1.00 96.38 133 VAL A CA 1
ATOM 1004 C C . VAL A 1 133 ? 5.977 -9.447 -3.902 1.00 96.38 133 VAL A C 1
ATOM 1006 O O . VAL A 1 133 ? 5.688 -9.352 -5.095 1.00 96.38 133 VAL A O 1
ATOM 1009 N N . SER A 1 134 ? 6.669 -8.524 -3.249 1.00 96.69 134 SER A N 1
ATOM 1010 C CA . SER A 1 134 ? 7.235 -7.325 -3.854 1.00 96.69 134 SER A CA 1
ATOM 1011 C C . SER A 1 134 ? 8.725 -7.280 -3.568 1.00 96.69 134 SER A C 1
ATOM 1013 O O . SER A 1 134 ? 9.128 -7.383 -2.415 1.00 96.69 134 SER A O 1
ATOM 1015 N N . GLN A 1 135 ? 9.551 -7.123 -4.592 1.00 96.94 135 GLN A N 1
ATOM 1016 C CA . GLN A 1 135 ? 10.988 -6.928 -4.451 1.00 96.94 135 GLN A CA 1
ATOM 1017 C C . GLN A 1 135 ? 11.335 -5.495 -4.833 1.00 96.94 135 GLN A C 1
ATOM 1019 O O . GLN A 1 135 ? 10.908 -5.030 -5.886 1.00 96.94 135 GLN A O 1
ATOM 1024 N N . SER A 1 136 ? 12.124 -4.823 -3.997 1.00 96.62 136 SER A N 1
ATOM 1025 C CA . SER A 1 136 ? 12.623 -3.472 -4.253 1.00 96.62 136 SER A CA 1
ATOM 1026 C C . SER A 1 136 ? 14.144 -3.450 -4.285 1.00 96.62 136 SER A C 1
ATOM 1028 O O . SER A 1 136 ? 14.798 -4.125 -3.484 1.00 96.62 136 SER A O 1
ATOM 1030 N N . ILE A 1 137 ? 14.695 -2.619 -5.157 1.00 95.56 137 ILE A N 1
ATOM 1031 C CA . ILE A 1 137 ? 16.112 -2.309 -5.260 1.00 95.56 137 ILE A CA 1
ATOM 1032 C C . ILE A 1 137 ? 16.231 -0.787 -5.332 1.00 95.56 137 ILE A C 1
ATOM 1034 O O . ILE A 1 137 ? 15.689 -0.160 -6.237 1.00 95.56 137 ILE A O 1
ATOM 1038 N N . ALA A 1 138 ? 16.952 -0.199 -4.385 1.00 93.25 138 ALA A N 1
ATOM 1039 C CA . ALA A 1 138 ? 17.160 1.237 -4.292 1.00 93.25 138 ALA A CA 1
ATOM 1040 C C . ALA A 1 138 ? 18.655 1.555 -4.260 1.00 93.25 138 ALA A C 1
ATOM 1042 O O . ALA A 1 138 ? 19.409 0.999 -3.454 1.00 93.25 138 ALA A O 1
ATOM 1043 N N . ASN A 1 139 ? 19.079 2.480 -5.114 1.00 90.50 139 ASN A N 1
ATOM 1044 C CA . ASN A 1 139 ? 20.396 3.088 -5.047 1.00 90.50 139 ASN A CA 1
ATOM 1045 C C . ASN A 1 139 ? 20.260 4.463 -4.390 1.00 90.50 139 ASN A C 1
ATOM 1047 O O . ASN A 1 139 ? 19.623 5.361 -4.933 1.00 90.50 139 ASN A O 1
ATOM 1051 N N . ILE A 1 140 ? 20.807 4.617 -3.189 1.00 81.38 140 ILE A N 1
ATOM 1052 C CA . ILE A 1 140 ? 20.730 5.869 -2.437 1.00 81.38 140 ILE A CA 1
ATOM 1053 C C . ILE A 1 140 ? 22.112 6.512 -2.499 1.00 81.38 140 ILE A C 1
ATOM 1055 O O . ILE A 1 140 ? 23.099 5.886 -2.117 1.00 81.38 140 ILE A O 1
ATOM 1059 N N . GLN A 1 141 ? 22.189 7.759 -2.970 1.00 73.38 141 GLN A N 1
ATOM 1060 C CA . GLN A 1 141 ? 23.456 8.490 -3.056 1.00 73.38 141 GLN A CA 1
ATOM 1061 C C . GLN A 1 141 ? 24.188 8.474 -1.704 1.00 73.38 141 GLN A C 1
ATOM 1063 O O . GLN A 1 141 ? 23.591 8.741 -0.660 1.00 73.38 141 GLN A O 1
ATOM 1068 N N . ASN A 1 142 ? 25.485 8.154 -1.731 1.00 69.44 142 ASN A N 1
ATOM 1069 C CA . ASN A 1 142 ? 26.350 8.010 -0.552 1.00 69.44 142 ASN A CA 1
ATOM 1070 C C . ASN A 1 142 ? 25.955 6.887 0.435 1.00 69.44 142 ASN A C 1
ATOM 1072 O O . ASN A 1 142 ? 26.376 6.918 1.592 1.00 69.44 142 ASN A O 1
ATOM 1076 N N . LYS A 1 143 ? 25.176 5.886 0.002 1.00 72.06 143 LYS A N 1
ATOM 1077 C CA . LYS A 1 143 ? 24.896 4.654 0.759 1.00 72.06 143 LYS A CA 1
ATOM 1078 C C . LYS A 1 143 ? 25.056 3.415 -0.119 1.00 72.06 143 LYS A C 1
ATOM 1080 O O . LYS A 1 143 ? 25.102 3.498 -1.343 1.00 72.06 143 LYS A O 1
ATOM 1085 N N . GLU A 1 144 ? 25.141 2.254 0.521 1.00 77.75 144 GLU A N 1
ATOM 1086 C CA . GLU A 1 144 ? 25.130 0.978 -0.189 1.00 77.75 144 GLU A CA 1
ATOM 1087 C C . GLU A 1 144 ? 23.776 0.716 -0.861 1.00 77.75 144 GLU A C 1
ATOM 1089 O O . GLU A 1 144 ? 22.709 1.096 -0.360 1.00 77.75 144 GLU A O 1
ATOM 1094 N N . ARG A 1 145 ? 23.833 0.020 -2.002 1.00 85.88 145 ARG A N 1
ATOM 1095 C CA . ARG A 1 145 ? 22.658 -0.471 -2.725 1.00 85.88 145 ARG A CA 1
ATOM 1096 C C . ARG A 1 145 ? 21.793 -1.296 -1.775 1.00 85.88 145 ARG A C 1
ATOM 1098 O O . ARG A 1 145 ? 22.213 -2.341 -1.288 1.00 85.88 145 ARG A O 1
ATOM 1105 N N . THR A 1 146 ? 20.575 -0.830 -1.541 1.00 90.25 146 THR A N 1
ATOM 1106 C CA . THR A 1 146 ? 19.635 -1.447 -0.607 1.00 90.25 146 THR A CA 1
ATOM 1107 C C . THR A 1 146 ? 18.648 -2.306 -1.386 1.00 90.25 146 THR A C 1
ATOM 1109 O O . THR A 1 146 ? 18.080 -1.861 -2.384 1.00 90.25 146 THR A O 1
ATOM 1112 N N . GLN A 1 147 ? 18.464 -3.554 -0.965 1.00 93.56 147 GLN A N 1
ATOM 1113 C CA . GLN A 1 147 ? 17.539 -4.486 -1.603 1.00 93.56 147 GLN A CA 1
ATOM 1114 C C . GLN A 1 147 ? 16.779 -5.295 -0.560 1.00 93.56 147 GLN A C 1
ATOM 1116 O O . GLN A 1 147 ? 17.331 -5.650 0.482 1.00 93.56 147 GLN A O 1
ATOM 1121 N N . GLY A 1 148 ? 15.537 -5.644 -0.868 1.00 94.44 148 GLY A N 1
ATOM 1122 C CA . GLY A 1 148 ? 14.755 -6.520 -0.010 1.00 94.44 148 GLY A CA 1
ATOM 1123 C C . GLY A 1 148 ? 13.404 -6.868 -0.599 1.00 94.44 148 GLY A C 1
ATOM 1124 O O . GLY A 1 148 ? 12.986 -6.336 -1.632 1.00 94.44 148 GLY A O 1
ATOM 1125 N N . LYS A 1 149 ? 12.731 -7.794 0.073 1.00 96.12 149 LYS A N 1
ATOM 1126 C CA . LYS A 1 149 ? 11.413 -8.301 -0.296 1.00 96.12 149 LYS A CA 1
ATOM 1127 C C . LYS A 1 149 ? 10.371 -7.983 0.768 1.00 96.12 149 LYS A C 1
ATOM 1129 O O . LYS A 1 149 ? 10.660 -7.960 1.962 1.00 96.12 149 LYS A O 1
ATOM 1134 N N . SER A 1 150 ? 9.140 -7.789 0.319 1.00 95.44 150 SER A N 1
ATOM 1135 C CA . SER A 1 150 ? 7.951 -7.694 1.151 1.00 95.44 150 SER A CA 1
ATOM 1136 C C . SER A 1 150 ? 6.951 -8.755 0.725 1.00 95.44 150 SER A C 1
ATOM 1138 O O . SER A 1 150 ? 6.705 -8.943 -0.464 1.00 95.44 150 SER A O 1
ATOM 1140 N N . TRP A 1 151 ? 6.389 -9.447 1.703 1.00 95.00 151 TRP A N 1
ATOM 1141 C CA . TRP A 1 151 ? 5.372 -10.469 1.537 1.00 95.00 151 TRP A CA 1
ATOM 1142 C C . TRP A 1 151 ? 4.095 -9.974 2.182 1.00 95.00 151 TRP A C 1
ATOM 1144 O O . TRP A 1 151 ? 4.115 -9.534 3.334 1.00 95.00 151 TRP A O 1
ATOM 1154 N N . ARG A 1 152 ? 2.981 -10.069 1.466 1.00 92.50 152 ARG A N 1
ATOM 1155 C CA . ARG A 1 152 ? 1.672 -9.676 1.974 1.00 92.50 152 ARG A CA 1
ATOM 1156 C C . ARG A 1 152 ? 0.683 -10.811 1.799 1.00 92.50 152 ARG A C 1
ATOM 1158 O O . ARG A 1 152 ? 0.605 -11.408 0.733 1.00 92.50 152 ARG A O 1
ATOM 1165 N N . VAL A 1 153 ? -0.100 -11.056 2.841 1.00 91.44 153 VAL A N 1
ATOM 1166 C CA . VAL A 1 153 ? -1.283 -11.915 2.822 1.00 91.44 153 VAL A CA 1
ATOM 1167 C C . VAL A 1 153 ? -2.470 -11.082 3.280 1.00 91.44 153 VAL A C 1
ATOM 1169 O O . VAL A 1 153 ? -2.360 -10.264 4.194 1.00 91.44 153 VAL A O 1
ATOM 1172 N N . SER A 1 154 ? -3.602 -11.231 2.612 1.00 89.12 154 SER A N 1
ATOM 1173 C CA . SER A 1 154 ? -4.805 -10.446 2.865 1.00 89.12 154 SER A CA 1
ATOM 1174 C C . SER A 1 154 ? -6.031 -11.325 2.720 1.00 89.12 154 SER A C 1
ATOM 1176 O O . SER A 1 154 ? -6.145 -12.072 1.756 1.00 89.12 154 SER A O 1
ATOM 1178 N N . TYR A 1 155 ? -6.939 -11.237 3.681 1.00 87.19 155 TYR A N 1
ATOM 1179 C CA . TYR A 1 155 ? -8.206 -11.949 3.695 1.00 87.19 155 TYR A CA 1
ATOM 1180 C C . TYR A 1 155 ? -9.332 -10.965 3.998 1.00 87.19 155 TYR A C 1
ATOM 1182 O O . TYR A 1 155 ? -9.188 -10.097 4.858 1.00 87.19 155 TYR A O 1
ATOM 1190 N N . SER A 1 156 ? -10.449 -11.092 3.294 1.00 83.88 156 SER A N 1
ATOM 1191 C CA . SER A 1 156 ? -11.631 -10.255 3.484 1.00 83.88 156 SER A CA 1
ATOM 1192 C C . SER A 1 156 ? -12.881 -11.114 3.380 1.00 83.88 156 SER A C 1
ATOM 1194 O O . SER A 1 156 ? -12.981 -11.933 2.468 1.00 83.88 156 SER A O 1
ATOM 1196 N N . LYS A 1 157 ? -13.834 -10.943 4.301 1.00 82.00 157 LYS A N 1
ATOM 1197 C CA . LYS A 1 157 ? -15.115 -11.650 4.258 1.00 82.00 157 LYS A CA 1
ATOM 1198 C C . LYS A 1 157 ? -16.270 -10.710 4.580 1.00 82.00 157 LYS A C 1
ATOM 1200 O O . LYS A 1 157 ? -16.343 -10.137 5.661 1.00 82.00 157 LYS A O 1
ATOM 1205 N N . HIS A 1 158 ? -17.208 -10.632 3.650 1.00 73.69 158 HIS A N 1
ATOM 1206 C CA . HIS A 1 158 ? -18.485 -9.964 3.850 1.00 73.69 158 HIS A CA 1
ATOM 1207 C C . HIS A 1 158 ? -19.512 -10.979 4.376 1.00 73.69 158 HIS A C 1
ATOM 1209 O O . HIS A 1 158 ? -19.540 -12.113 3.892 1.00 73.69 158 HIS A O 1
ATOM 1215 N N . PHE A 1 159 ? -20.312 -10.616 5.385 1.00 70.12 159 PHE A N 1
ATOM 1216 C CA . PHE A 1 159 ? -21.402 -11.464 5.878 1.00 70.12 159 PHE A CA 1
ATOM 1217 C C . PHE A 1 159 ? -22.753 -10.779 5.657 1.00 70.12 159 PHE A C 1
ATOM 1219 O O . PHE A 1 159 ? -23.162 -9.933 6.455 1.00 70.12 159 PHE A O 1
ATOM 1226 N N . ASP A 1 160 ? -23.473 -11.220 4.626 1.00 65.25 160 ASP A N 1
ATOM 1227 C CA . ASP A 1 160 ? -24.792 -10.679 4.274 1.00 65.25 160 ASP A CA 1
ATOM 1228 C C . ASP A 1 160 ? -25.855 -10.943 5.365 1.00 65.25 160 ASP A C 1
ATOM 1230 O O . ASP A 1 160 ? -26.682 -10.086 5.655 1.00 65.25 160 ASP A O 1
ATOM 1234 N N . GLU A 1 161 ? -25.833 -12.114 6.021 1.00 60.88 161 GLU A N 1
ATOM 1235 C CA . GLU A 1 161 ? -26.890 -12.540 6.965 1.00 60.88 161 GLU A CA 1
ATOM 1236 C C . GLU A 1 161 ? -26.920 -11.778 8.299 1.00 60.88 161 GLU A C 1
ATOM 1238 O O . GLU A 1 161 ? -27.953 -11.737 8.964 1.00 60.88 161 GLU A O 1
ATOM 1243 N N . ILE A 1 162 ? -25.797 -11.192 8.719 1.00 61.91 162 ILE A N 1
ATOM 1244 C CA . ILE A 1 162 ? -25.660 -10.547 10.036 1.00 61.91 162 ILE A CA 1
ATOM 1245 C C . ILE A 1 162 ? -25.454 -9.031 9.943 1.00 61.91 162 ILE A C 1
ATOM 1247 O O . ILE A 1 162 ? -25.135 -8.420 10.966 1.00 61.91 162 ILE A O 1
ATOM 1251 N N . ASN A 1 163 ? -25.599 -8.424 8.751 1.00 57.88 163 ASN A N 1
ATOM 1252 C CA . ASN A 1 163 ? -25.252 -7.014 8.480 1.00 57.88 163 ASN A CA 1
ATOM 1253 C C . ASN A 1 163 ? -23.911 -6.610 9.134 1.00 57.88 163 ASN A C 1
ATOM 1255 O O . ASN A 1 163 ? -23.740 -5.500 9.638 1.00 57.88 163 ASN A O 1
ATOM 1259 N N . SER A 1 164 ? -22.973 -7.558 9.215 1.00 55.91 164 SER A N 1
ATOM 1260 C CA . SER A 1 164 ? -21.703 -7.385 9.913 1.00 55.91 164 SER A CA 1
ATOM 1261 C C . SER A 1 164 ? -20.576 -7.651 8.935 1.00 55.91 164 SER A C 1
ATOM 1263 O O . SER A 1 164 ? -20.493 -8.716 8.329 1.00 55.91 164 SER A O 1
ATOM 1265 N N . ASP A 1 165 ? -19.660 -6.705 8.834 1.00 56.88 165 ASP A N 1
ATOM 1266 C CA . ASP A 1 165 ? -18.465 -6.838 8.028 1.00 56.88 165 ASP A CA 1
ATOM 1267 C C . ASP A 1 165 ? -17.328 -7.299 8.942 1.00 56.88 165 ASP A C 1
ATOM 1269 O O . ASP A 1 165 ? -16.777 -6.520 9.723 1.00 56.88 165 ASP A O 1
ATOM 1273 N N . ILE A 1 166 ? -16.928 -8.573 8.869 1.00 58.34 166 ILE A N 1
ATOM 1274 C CA . ILE A 1 166 ? -15.586 -8.939 9.354 1.00 58.34 166 ILE A CA 1
ATOM 1275 C C . ILE A 1 166 ? -14.622 -8.597 8.218 1.00 58.34 166 ILE A C 1
ATOM 1277 O O . ILE A 1 166 ? -14.215 -9.434 7.412 1.00 58.34 166 ILE A O 1
ATOM 1281 N N . THR A 1 167 ? -14.341 -7.304 8.121 1.00 63.75 167 THR A N 1
ATOM 1282 C CA . THR A 1 167 ? -13.980 -6.639 6.871 1.00 63.75 167 THR A CA 1
ATOM 1283 C C . THR A 1 167 ? -12.607 -7.040 6.342 1.00 63.75 167 THR A C 1
ATOM 1285 O O . THR A 1 167 ? -12.439 -7.155 5.125 1.00 63.75 167 THR A O 1
ATOM 1288 N N . PHE A 1 168 ? -11.608 -7.268 7.206 1.00 71.62 168 PHE A N 1
ATOM 1289 C CA . PHE A 1 168 ? -10.238 -7.496 6.735 1.00 71.62 168 PHE A CA 1
ATOM 1290 C C . PHE A 1 168 ? -9.288 -8.067 7.798 1.00 71.62 168 PHE A C 1
ATOM 1292 O O . PHE A 1 168 ? -9.236 -7.573 8.924 1.00 71.62 168 PHE A O 1
ATOM 1299 N N . ALA A 1 169 ? -8.465 -9.041 7.405 1.00 80.06 169 ALA A N 1
ATOM 1300 C CA . ALA A 1 169 ? -7.261 -9.453 8.119 1.00 80.06 169 ALA A CA 1
ATOM 1301 C C . ALA A 1 169 ? -6.067 -9.446 7.154 1.00 80.06 169 ALA A C 1
ATOM 1303 O O . ALA A 1 169 ? -6.061 -10.154 6.146 1.00 80.06 169 ALA A O 1
ATOM 1304 N N . GLY A 1 170 ? -5.055 -8.641 7.463 1.00 84.25 170 GLY A N 1
ATOM 1305 C CA . GLY A 1 170 ? -3.851 -8.480 6.660 1.00 84.25 170 GLY A CA 1
ATOM 1306 C C . GLY A 1 170 ? -2.593 -8.745 7.472 1.00 84.25 170 GLY A C 1
ATOM 1307 O O . GLY A 1 170 ? -2.470 -8.295 8.611 1.00 84.25 170 GLY A O 1
ATOM 1308 N N . TYR A 1 171 ? -1.642 -9.442 6.860 1.00 89.62 171 TYR A N 1
ATOM 1309 C CA . TYR A 1 171 ? -0.290 -9.594 7.377 1.00 89.62 171 TYR A CA 1
ATOM 1310 C C . TYR A 1 171 ? 0.712 -9.168 6.313 1.00 89.62 171 TYR A C 1
ATOM 1312 O O . TYR A 1 171 ? 0.637 -9.619 5.169 1.00 89.62 171 TYR A O 1
ATOM 1320 N N . ARG A 1 172 ? 1.659 -8.308 6.688 1.00 91.31 172 ARG A N 1
ATOM 1321 C CA . ARG A 1 172 ? 2.787 -7.930 5.840 1.00 91.31 172 ARG A CA 1
ATOM 1322 C C . ARG A 1 172 ? 4.096 -8.122 6.588 1.00 91.31 172 ARG A C 1
ATOM 1324 O O . ARG A 1 172 ? 4.274 -7.572 7.672 1.00 91.31 172 ARG A O 1
ATOM 1331 N N . PHE A 1 173 ? 5.015 -8.842 5.964 1.00 93.31 173 PHE A N 1
ATOM 1332 C CA . PHE A 1 173 ? 6.397 -8.975 6.396 1.00 93.31 173 PHE A CA 1
ATOM 1333 C C . PHE A 1 173 ? 7.308 -8.271 5.395 1.00 93.31 173 PHE A C 1
ATOM 1335 O O . PHE A 1 173 ? 7.181 -8.502 4.197 1.00 93.31 173 PHE A O 1
ATOM 1342 N N . SER A 1 174 ? 8.233 -7.445 5.869 1.00 94.00 174 SER A N 1
ATOM 1343 C CA . SER A 1 174 ? 9.218 -6.769 5.024 1.00 94.00 174 SER A CA 1
ATOM 1344 C C . SER A 1 174 ? 10.623 -7.029 5.548 1.00 94.00 174 SER A C 1
ATOM 1346 O O . SER A 1 174 ? 10.893 -6.905 6.744 1.00 94.00 174 SER A O 1
ATOM 1348 N N 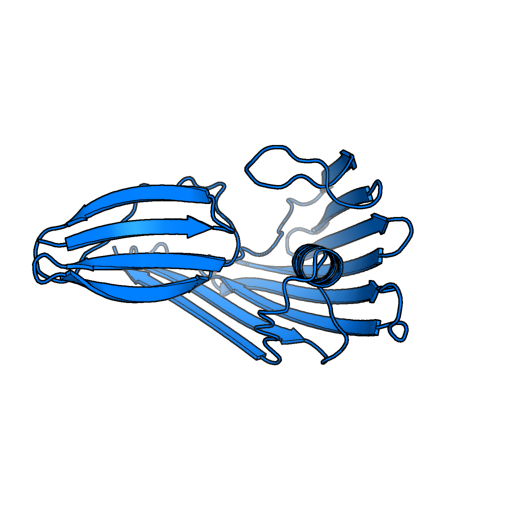. GLU A 1 175 ? 11.524 -7.400 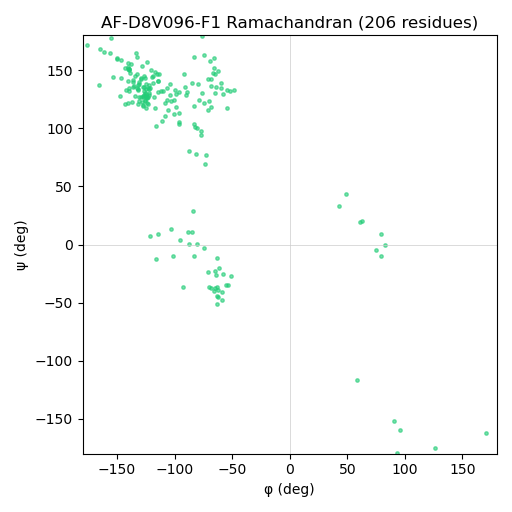4.644 1.00 93.81 175 GLU A N 1
ATOM 1349 C CA . GLU A 1 175 ? 12.953 -7.473 4.927 1.00 93.81 175 GLU A CA 1
ATOM 1350 C C . GLU A 1 175 ? 13.513 -6.073 5.203 1.00 93.81 175 GLU A C 1
ATOM 1352 O O . GLU A 1 175 ? 13.027 -5.088 4.652 1.00 93.81 175 GLU A O 1
ATOM 1357 N N . SER A 1 176 ? 14.583 -5.983 5.998 1.00 88.50 176 SER A N 1
ATOM 1358 C CA . SER A 1 176 ? 15.185 -4.702 6.407 1.00 88.50 176 SER A CA 1
ATOM 1359 C C . SER A 1 176 ? 15.645 -3.820 5.245 1.00 88.50 176 SER A C 1
ATOM 1361 O O . SER A 1 176 ? 15.728 -2.606 5.394 1.00 88.50 176 SER A O 1
ATOM 1363 N N . GLY A 1 177 ? 15.962 -4.423 4.098 1.00 90.06 177 GLY A N 1
ATOM 1364 C CA . GLY A 1 177 ? 16.340 -3.702 2.885 1.00 90.06 177 GLY A CA 1
ATOM 1365 C C . GLY A 1 177 ? 15.187 -3.458 1.907 1.00 90.06 177 GLY A C 1
ATOM 1366 O O . GLY A 1 177 ? 15.417 -2.939 0.818 1.00 90.06 177 GLY A O 1
ATOM 1367 N N . TYR A 1 178 ? 13.952 -3.838 2.244 1.00 92.50 178 TYR A N 1
ATOM 1368 C CA . TYR A 1 178 ? 12.797 -3.480 1.429 1.00 92.50 178 TYR A CA 1
ATOM 1369 C C . TYR A 1 178 ? 12.433 -2.011 1.658 1.00 92.50 178 TYR A C 1
ATOM 1371 O O . TYR A 1 178 ? 12.266 -1.580 2.799 1.00 92.50 178 TYR A O 1
ATOM 1379 N N . LEU A 1 179 ? 12.263 -1.269 0.565 1.00 91.62 179 LEU A N 1
ATOM 1380 C CA . LEU A 1 179 ? 11.824 0.121 0.570 1.00 91.62 179 LEU A CA 1
ATOM 1381 C C . LEU A 1 179 ? 10.683 0.290 -0.428 1.00 91.62 179 LEU A C 1
ATOM 1383 O O . LEU A 1 179 ? 10.818 -0.035 -1.609 1.00 91.62 179 LEU A O 1
ATOM 1387 N N . SER A 1 180 ? 9.568 0.855 0.023 1.00 91.00 180 SER A N 1
ATOM 1388 C CA . SER A 1 180 ? 8.563 1.418 -0.875 1.00 91.00 180 SER A CA 1
ATOM 1389 C C . SER A 1 180 ? 9.099 2.676 -1.565 1.00 91.00 180 SER A C 1
ATOM 1391 O O . SER A 1 180 ? 9.991 3.348 -1.049 1.00 91.00 180 SER A O 1
ATOM 1393 N N . MET A 1 181 ? 8.516 3.049 -2.709 1.00 89.12 181 MET A N 1
ATOM 1394 C CA . MET A 1 181 ? 8.889 4.284 -3.416 1.00 89.12 181 MET A CA 1
ATOM 1395 C C . MET A 1 181 ? 8.769 5.521 -2.510 1.00 89.12 181 MET A C 1
ATOM 1397 O O . MET A 1 181 ? 9.578 6.436 -2.600 1.00 89.12 181 MET A O 1
ATOM 1401 N N . GLY A 1 182 ? 7.783 5.538 -1.604 1.00 87.06 182 GLY A N 1
ATOM 1402 C CA . GLY A 1 182 ? 7.638 6.608 -0.615 1.00 87.06 182 GLY A CA 1
ATOM 1403 C C . GLY A 1 182 ? 8.828 6.682 0.340 1.00 87.06 182 GLY A C 1
ATOM 1404 O O . GLY A 1 182 ? 9.437 7.736 0.452 1.00 87.06 182 GLY A O 1
ATOM 1405 N N . GLU A 1 183 ? 9.199 5.556 0.953 1.00 87.94 183 GLU A N 1
ATOM 1406 C CA . GLU A 1 183 ? 10.353 5.490 1.862 1.00 87.94 183 GLU A CA 1
ATOM 1407 C C . GLU A 1 183 ? 11.663 5.831 1.139 1.00 87.94 183 GLU A C 1
ATOM 1409 O O . GLU A 1 183 ? 12.500 6.541 1.685 1.00 87.94 183 GLU A O 1
ATOM 1414 N N . TYR A 1 184 ? 11.834 5.381 -0.108 1.00 88.94 184 TYR A N 1
ATOM 1415 C CA . TYR A 1 184 ? 12.980 5.759 -0.937 1.00 88.94 184 TYR A CA 1
ATOM 1416 C C . TYR A 1 184 ? 13.069 7.281 -1.136 1.00 88.94 184 TYR A C 1
ATOM 1418 O O . TYR A 1 184 ? 14.139 7.863 -0.944 1.00 88.94 184 TYR A O 1
ATOM 1426 N N . LEU A 1 185 ? 11.957 7.933 -1.489 1.00 87.38 185 LEU A N 1
ATOM 1427 C CA . LEU A 1 185 ? 11.915 9.383 -1.686 1.00 87.38 185 LEU A CA 1
ATOM 1428 C C . LEU A 1 185 ? 12.162 10.149 -0.384 1.00 87.38 185 LEU A C 1
ATOM 1430 O O . LEU A 1 185 ? 12.908 11.126 -0.403 1.00 87.38 185 LEU A O 1
ATOM 1434 N N . ASP A 1 186 ? 11.609 9.683 0.736 1.00 84.38 186 ASP A N 1
ATOM 1435 C CA . ASP A 1 186 ? 11.832 10.287 2.053 1.00 84.38 186 ASP A CA 1
ATOM 1436 C C . ASP A 1 186 ? 13.316 10.208 2.450 1.00 84.38 186 ASP A C 1
ATOM 1438 O O . ASP A 1 186 ? 13.914 11.214 2.841 1.00 84.38 186 ASP A O 1
ATOM 1442 N N . ILE A 1 187 ? 13.952 9.045 2.248 1.00 84.38 187 ILE A N 1
ATOM 1443 C CA . ILE A 1 187 ? 15.388 8.854 2.501 1.00 84.38 187 ILE A CA 1
ATOM 1444 C C . ILE A 1 187 ? 16.231 9.751 1.592 1.00 84.38 187 ILE A C 1
ATOM 1446 O O . ILE A 1 187 ? 17.184 10.375 2.064 1.00 84.38 187 ILE A O 1
ATOM 1450 N N . ARG A 1 188 ? 15.891 9.836 0.300 1.00 82.38 188 ARG A N 1
ATOM 1451 C CA . ARG A 1 188 ? 16.583 10.698 -0.670 1.00 82.38 188 ARG A CA 1
ATOM 1452 C C . ARG A 1 188 ? 16.457 12.178 -0.307 1.00 82.38 188 ARG A C 1
ATOM 1454 O O . ARG A 1 188 ? 17.413 12.925 -0.488 1.00 82.38 188 ARG A O 1
ATOM 1461 N N . ALA A 1 189 ? 15.306 12.595 0.215 1.00 80.94 189 ALA A N 1
ATOM 1462 C CA . ALA A 1 189 ? 15.060 13.959 0.678 1.00 80.94 189 ALA A CA 1
ATOM 1463 C C . ALA A 1 189 ? 15.755 14.285 2.016 1.00 80.94 189 ALA A C 1
ATOM 1465 O O . ALA A 1 189 ? 15.667 15.416 2.489 1.00 80.94 189 ALA A O 1
ATOM 1466 N N . GLY A 1 190 ? 16.445 13.320 2.636 1.00 77.81 190 GLY A N 1
ATOM 1467 C CA . GLY A 1 190 ? 17.107 13.497 3.929 1.00 77.81 190 GLY A CA 1
ATOM 1468 C C . GLY A 1 190 ? 16.159 13.416 5.130 1.00 77.81 190 GLY A C 1
ATOM 1469 O O . GLY A 1 190 ? 16.586 13.674 6.254 1.00 77.81 190 GLY A O 1
ATOM 1470 N N . ASN A 1 191 ? 14.898 13.024 4.923 1.00 70.75 191 ASN A N 1
ATOM 1471 C CA . ASN A 1 191 ? 13.935 12.796 5.995 1.00 70.75 191 ASN A CA 1
ATOM 1472 C C . ASN A 1 191 ? 14.183 11.405 6.600 1.00 70.75 191 ASN A C 1
ATOM 1474 O O . ASN A 1 191 ? 13.813 10.373 6.045 1.00 70.75 191 ASN A O 1
ATOM 1478 N N . SER A 1 192 ? 14.868 11.366 7.742 1.00 58.44 192 SER A N 1
ATOM 1479 C CA . SER A 1 192 ? 15.348 10.136 8.390 1.00 58.44 192 SER A CA 1
ATOM 1480 C C . SER A 1 192 ? 14.349 9.489 9.357 1.00 58.44 192 SER A C 1
ATOM 1482 O O . SER A 1 192 ? 14.717 8.567 10.087 1.00 58.44 192 SER A O 1
ATOM 1484 N N . SER A 1 193 ? 13.089 9.930 9.377 1.00 53.50 193 SER A N 1
ATOM 1485 C CA . SER A 1 193 ? 12.039 9.392 10.252 1.00 53.50 193 SER A CA 1
ATOM 1486 C C . SER A 1 193 ? 11.570 8.005 9.780 1.00 53.50 193 SER A C 1
ATOM 1488 O O . SER A 1 193 ? 10.465 7.840 9.273 1.00 53.50 193 SER A O 1
ATOM 1490 N N . MET A 1 194 ? 12.426 6.990 9.910 1.00 54.72 194 MET A N 1
ATOM 1491 C CA . MET A 1 194 ? 12.137 5.628 9.461 1.00 54.72 194 MET A CA 1
ATOM 1492 C C . MET A 1 194 ? 11.332 4.851 10.503 1.00 54.72 194 MET A C 1
ATOM 1494 O O . MET A 1 194 ? 11.886 4.310 11.458 1.00 54.72 194 MET A O 1
ATOM 1498 N N . TYR A 1 195 ? 10.033 4.695 10.261 1.00 55.56 195 TYR A N 1
ATOM 1499 C CA . TYR A 1 195 ? 9.291 3.550 10.789 1.00 55.56 195 TYR A CA 1
ATOM 1500 C C . TYR A 1 195 ? 9.402 2.389 9.798 1.00 55.56 195 TYR A C 1
ATOM 1502 O O . TYR A 1 195 ? 8.496 2.149 9.003 1.00 55.56 195 TYR A O 1
ATOM 1510 N N . HIS A 1 196 ? 10.525 1.668 9.836 1.00 67.81 196 HIS A N 1
ATOM 1511 C CA . HIS A 1 196 ? 10.661 0.425 9.082 1.00 67.81 196 HIS A CA 1
ATOM 1512 C C . HIS A 1 196 ? 9.899 -0.695 9.805 1.00 67.81 196 HIS A C 1
ATOM 1514 O O . HIS A 1 196 ? 10.388 -1.303 10.761 1.00 67.81 196 HIS A O 1
ATOM 1520 N N . ASN A 1 197 ? 8.674 -0.966 9.358 1.00 68.62 197 ASN A N 1
ATOM 1521 C CA . ASN A 1 197 ? 7.854 -2.024 9.937 1.00 68.62 197 ASN A CA 1
ATOM 1522 C C . ASN A 1 197 ? 8.231 -3.382 9.339 1.00 68.62 197 ASN A C 1
ATOM 1524 O O . ASN A 1 197 ? 7.765 -3.744 8.258 1.00 68.62 197 ASN A O 1
ATOM 1528 N N . LYS A 1 198 ? 9.015 -4.162 10.094 1.00 86.50 198 LYS A N 1
ATOM 1529 C CA . LYS A 1 198 ? 9.337 -5.562 9.763 1.00 86.50 198 LYS A CA 1
ATOM 1530 C C . LYS A 1 198 ? 8.081 -6.427 9.652 1.00 86.50 198 LYS A C 1
ATOM 1532 O O . LYS A 1 198 ? 7.993 -7.279 8.778 1.00 86.50 198 LYS A O 1
ATOM 1537 N N . ASN A 1 199 ? 7.125 -6.216 10.555 1.00 88.44 199 ASN A N 1
ATOM 1538 C CA . ASN A 1 199 ? 5.848 -6.916 10.592 1.00 88.44 199 ASN A CA 1
ATOM 1539 C C . ASN A 1 199 ? 4.721 -5.900 10.755 1.00 88.44 199 ASN A C 1
ATOM 1541 O O . ASN A 1 199 ? 4.800 -5.032 11.622 1.00 88.44 199 ASN A O 1
ATOM 1545 N N . LEU A 1 200 ? 3.666 -6.043 9.963 1.00 85.50 200 LEU A N 1
ATOM 1546 C CA . LEU A 1 200 ? 2.426 -5.294 10.099 1.00 85.50 200 LEU A CA 1
ATOM 1547 C C . LEU A 1 200 ? 1.262 -6.279 10.144 1.00 85.50 200 LEU A C 1
ATOM 1549 O O . LEU A 1 200 ? 1.121 -7.111 9.247 1.00 85.50 200 LEU A O 1
ATOM 1553 N N . TYR A 1 201 ? 0.437 -6.156 11.178 1.00 87.94 201 TYR A N 1
ATOM 1554 C CA . TYR A 1 201 ? -0.806 -6.898 11.331 1.00 87.94 201 TYR A CA 1
ATOM 1555 C C . TYR A 1 201 ? -1.946 -5.893 11.366 1.00 87.94 201 TYR A C 1
ATOM 1557 O O . TYR A 1 201 ? -1.924 -4.962 12.169 1.00 87.94 201 TYR A O 1
ATOM 1565 N N . THR A 1 202 ? -2.942 -6.094 10.516 1.00 83.88 202 THR A N 1
ATOM 1566 C CA . THR A 1 202 ? -4.122 -5.235 10.464 1.00 83.88 202 THR A CA 1
ATOM 1567 C C . THR A 1 202 ? -5.348 -6.118 10.549 1.00 83.88 202 THR A C 1
ATOM 1569 O O . THR A 1 202 ? -5.524 -7.018 9.731 1.00 83.88 202 THR A O 1
ATOM 1572 N N . VAL A 1 203 ? -6.192 -5.864 11.543 1.00 83.38 203 VAL A N 1
ATOM 1573 C CA . VAL A 1 203 ? -7.491 -6.518 11.682 1.00 83.38 203 VAL A CA 1
ATOM 1574 C C . VAL A 1 203 ? -8.537 -5.424 11.783 1.00 83.38 203 VAL A C 1
ATOM 1576 O O . VAL A 1 203 ? -8.444 -4.550 12.643 1.00 83.38 203 VAL A O 1
ATOM 1579 N N . THR A 1 204 ? -9.524 -5.471 10.898 1.00 79.31 204 THR A N 1
ATOM 1580 C CA . THR A 1 204 ? -10.651 -4.543 10.894 1.00 79.31 204 THR A CA 1
ATOM 1581 C C . THR A 1 204 ? -11.937 -5.347 10.941 1.00 79.31 204 THR A C 1
ATOM 1583 O O . THR A 1 204 ? -12.147 -6.251 10.133 1.00 79.31 204 THR A O 1
ATOM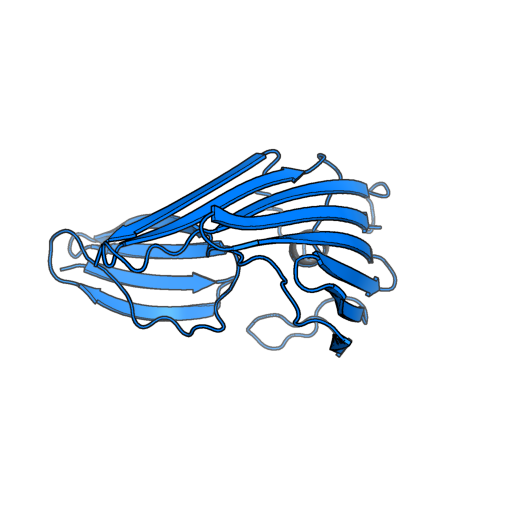 1586 N N . SER A 1 205 ? -12.786 -5.007 11.903 1.00 76.06 205 SER A N 1
ATOM 1587 C CA . SER A 1 205 ? -14.120 -5.566 12.065 1.00 76.06 205 SER A CA 1
ATOM 1588 C C . SER A 1 205 ? -15.069 -4.408 12.320 1.00 76.06 205 SER A C 1
ATOM 1590 O O . SER A 1 205 ? -14.804 -3.578 13.193 1.00 76.06 205 SER A O 1
ATOM 1592 N N . SER A 1 206 ? -16.141 -4.331 11.543 1.00 71.69 206 SER A N 1
ATOM 1593 C CA . SER A 1 206 ? -17.178 -3.319 11.696 1.00 71.69 206 SER A CA 1
ATOM 1594 C C . SER A 1 206 ? -18.538 -3.995 11.699 1.00 71.69 206 SER A C 1
ATOM 1596 O O . SER A 1 206 ? -18.905 -4.708 10.770 1.00 71.69 206 SER A O 1
ATOM 1598 N N . LYS A 1 207 ? -19.299 -3.755 12.761 1.00 62.12 207 LYS A N 1
ATOM 1599 C CA . LYS A 1 207 ? -20.695 -4.158 12.857 1.00 62.12 207 LYS A CA 1
ATOM 1600 C C . LYS A 1 207 ? -21.548 -2.900 12.764 1.00 62.12 207 LYS A C 1
ATOM 1602 O O . LYS A 1 207 ? -21.331 -1.987 13.563 1.00 62.12 207 LYS A O 1
ATOM 1607 N N . SER A 1 208 ? -22.439 -2.860 11.776 1.00 57.72 208 SER A N 1
ATOM 1608 C CA . SER A 1 208 ? -23.450 -1.806 11.651 1.00 57.72 208 SER A CA 1
ATOM 1609 C C . SER A 1 208 ? -24.660 -2.107 12.530 1.00 57.72 208 SER A C 1
ATOM 1611 O O . SER A 1 208 ? -24.937 -3.307 12.772 1.00 57.72 208 SER A O 1
#

Organism: Serratia proteamaculans (NCBI:txid28151)

Secondary structure (DSSP, 8-state):
-EEEEEEETTEEEEEEEE-SS--------TT--SEEEEEEEETTS-EEEEEEEPP-------BT-EEEEEEEE--B-TT--B-S--EEEEEEEEE-SSSEEEEEEEEEETTEEEEEEEEEEE-GGG-EEEEEEEEEEE--TTSPPEEEEEEEEEEEEEEGGGTEEEEEEEEEEE-TT---HHHHHHHHTT-------SEEEEEEEEE-